Protein AF-A0A257QVA9-F1 (afdb_monomer_lite)

Structure (mmCIF, N/CA/C/O backbone):
data_AF-A0A257QVA9-F1
#
_entry.id   AF-A0A257QVA9-F1
#
loop_
_atom_site.group_PDB
_atom_site.id
_atom_site.type_symbol
_atom_site.label_atom_id
_atom_site.label_alt_id
_atom_site.label_comp_id
_atom_site.label_asym_id
_atom_site.label_entity_id
_atom_site.label_seq_id
_atom_site.pdbx_PDB_ins_code
_atom_site.Cartn_x
_atom_site.Cartn_y
_atom_site.Cartn_z
_atom_site.occupancy
_atom_site.B_iso_or_equiv
_atom_site.auth_seq_id
_atom_site.auth_comp_id
_atom_site.auth_asym_id
_atom_site.auth_atom_id
_atom_site.pdbx_PDB_model_num
ATOM 1 N N . MET A 1 1 ? 2.686 -27.983 -20.279 1.00 42.66 1 MET A N 1
ATOM 2 C CA . MET A 1 1 ? 3.861 -27.153 -19.911 1.00 42.66 1 MET A CA 1
ATOM 3 C C . MET A 1 1 ? 5.110 -27.949 -19.496 1.00 42.66 1 MET A C 1
ATOM 5 O O . MET A 1 1 ? 6.175 -27.354 -19.471 1.00 42.66 1 MET A O 1
ATOM 9 N N . ALA A 1 2 ? 5.044 -29.263 -19.224 1.00 39.19 2 ALA A N 1
ATOM 10 C CA . ALA A 1 2 ? 6.223 -30.052 -18.820 1.00 39.19 2 ALA A CA 1
ATOM 11 C C . ALA A 1 2 ? 7.199 -30.427 -19.964 1.00 39.19 2 ALA A C 1
ATOM 13 O O . ALA A 1 2 ? 8.348 -30.737 -19.687 1.00 39.19 2 ALA A O 1
ATOM 14 N N . GLN A 1 3 ? 6.776 -30.365 -21.234 1.00 48.66 3 GLN A N 1
ATOM 15 C CA . GLN A 1 3 ? 7.606 -30.738 -22.397 1.00 48.66 3 GLN A CA 1
ATOM 16 C C . GLN A 1 3 ? 8.544 -29.623 -22.905 1.00 48.66 3 GLN A C 1
ATOM 18 O O . GLN A 1 3 ? 9.400 -29.883 -23.738 1.00 48.66 3 GLN A O 1
ATOM 23 N N . LEU A 1 4 ? 8.413 -28.387 -22.405 1.00 50.53 4 LEU A N 1
ATOM 24 C CA . LEU A 1 4 ? 9.217 -27.239 -22.860 1.00 50.53 4 LEU A CA 1
ATOM 25 C C . LEU A 1 4 ? 10.587 -27.127 -22.170 1.00 50.53 4 LEU A C 1
ATOM 27 O O . LEU A 1 4 ? 11.438 -26.383 -22.639 1.00 50.53 4 LEU A O 1
ATOM 31 N N . ARG A 1 5 ? 10.815 -27.843 -21.060 1.00 51.44 5 ARG A N 1
ATOM 32 C CA . ARG A 1 5 ? 12.080 -27.787 -20.298 1.00 51.44 5 ARG A CA 1
ATOM 33 C C . ARG A 1 5 ? 13.126 -28.816 -20.742 1.00 51.44 5 ARG A C 1
ATOM 35 O O . ARG A 1 5 ? 14.189 -28.872 -20.141 1.00 51.44 5 ARG A O 1
ATOM 42 N N . THR A 1 6 ? 12.820 -29.640 -21.741 1.00 55.03 6 THR A N 1
ATOM 43 C CA . THR A 1 6 ? 13.616 -30.832 -22.087 1.00 55.03 6 THR A CA 1
ATOM 44 C C . THR A 1 6 ? 14.209 -30.799 -23.493 1.00 55.03 6 THR A C 1
ATOM 46 O O . THR A 1 6 ? 14.828 -31.775 -23.900 1.00 55.03 6 THR A O 1
ATOM 49 N N . ILE A 1 7 ? 14.018 -29.710 -24.242 1.00 57.81 7 ILE A N 1
ATOM 50 C CA . ILE A 1 7 ? 14.561 -29.583 -25.597 1.00 57.81 7 ILE A CA 1
ATOM 51 C C . ILE A 1 7 ? 15.973 -29.015 -25.487 1.00 57.81 7 ILE A C 1
ATOM 53 O O . ILE A 1 7 ? 16.155 -27.832 -25.204 1.00 57.81 7 ILE A O 1
ATOM 57 N N . ASP A 1 8 ? 16.955 -29.888 -25.682 1.00 65.44 8 ASP A N 1
ATOM 58 C CA . ASP A 1 8 ? 18.363 -29.531 -25.797 1.00 65.44 8 ASP A CA 1
ATOM 59 C C . ASP A 1 8 ? 18.679 -29.202 -27.265 1.00 65.44 8 ASP A C 1
ATOM 61 O O . ASP A 1 8 ? 18.549 -30.049 -28.153 1.00 65.44 8 ASP A O 1
ATOM 65 N N . ILE A 1 9 ? 19.038 -27.943 -27.524 1.00 61.06 9 ILE A N 1
ATOM 66 C CA . ILE A 1 9 ? 19.202 -27.381 -28.875 1.00 61.06 9 ILE A CA 1
ATOM 67 C C . ILE A 1 9 ? 20.384 -28.038 -29.604 1.00 61.06 9 ILE A C 1
ATOM 69 O O . ILE A 1 9 ? 20.364 -28.142 -30.830 1.00 61.06 9 ILE A O 1
ATOM 73 N N . GLU A 1 10 ? 21.389 -28.513 -28.862 1.00 62.62 10 GLU A N 1
ATOM 74 C CA . GLU A 1 10 ? 22.569 -29.167 -29.436 1.00 62.62 10 GLU A CA 1
ATOM 75 C C . GLU A 1 10 ? 22.295 -30.621 -29.849 1.00 62.62 10 GLU A C 1
ATOM 77 O O . GLU A 1 10 ? 22.984 -31.157 -30.718 1.00 62.62 10 GLU A O 1
ATOM 82 N N . VAL A 1 11 ? 21.269 -31.251 -29.265 1.00 73.88 11 VAL A N 1
ATOM 83 C CA . VAL A 1 11 ? 20.944 -32.670 -29.481 1.00 73.88 11 VAL A CA 1
ATOM 84 C C . VAL A 1 11 ? 19.821 -32.854 -30.507 1.00 73.88 11 VAL A C 1
ATOM 86 O O . VAL A 1 11 ? 19.856 -33.819 -31.270 1.00 73.88 11 VAL A O 1
ATOM 89 N N . ASP A 1 12 ? 18.847 -31.937 -30.571 1.00 69.62 12 ASP A N 1
ATOM 90 C CA . ASP A 1 12 ? 17.737 -32.011 -31.533 1.00 69.62 12 ASP A CA 1
ATOM 91 C C . ASP A 1 12 ? 17.341 -30.629 -32.104 1.00 69.62 12 ASP A C 1
ATOM 93 O O . ASP A 1 12 ? 16.350 -30.009 -31.690 1.00 69.62 12 ASP A O 1
ATOM 97 N N . PRO A 1 13 ? 18.091 -30.126 -33.105 1.00 76.44 13 PRO A N 1
ATOM 98 C CA . PRO A 1 13 ? 17.793 -28.850 -33.752 1.00 76.44 13 PRO A CA 1
ATOM 99 C C . PRO A 1 13 ? 16.472 -28.877 -34.539 1.00 76.44 13 PRO A C 1
ATOM 101 O O . PRO A 1 13 ? 15.863 -27.828 -34.761 1.00 76.44 13 PRO A O 1
ATOM 104 N N . ALA A 1 14 ? 15.991 -30.058 -34.945 1.00 75.44 14 ALA A N 1
ATOM 105 C CA . ALA A 1 14 ? 14.730 -30.190 -35.667 1.00 75.44 14 ALA A CA 1
ATOM 106 C C . ALA A 1 14 ? 13.530 -29.943 -34.739 1.00 75.44 14 ALA A C 1
ATOM 108 O O . ALA A 1 14 ? 12.608 -29.215 -35.119 1.00 75.44 14 ALA A O 1
ATOM 109 N N . ALA A 1 15 ? 13.568 -30.465 -33.509 1.00 69.38 15 ALA A N 1
ATOM 110 C CA . ALA A 1 15 ? 12.552 -30.194 -32.493 1.00 69.38 15 ALA A CA 1
ATOM 111 C C . ALA A 1 15 ? 12.485 -28.704 -32.120 1.00 69.38 15 ALA A C 1
ATOM 113 O O . ALA A 1 15 ? 11.391 -28.143 -32.002 1.00 69.38 15 ALA A O 1
ATOM 114 N N . PHE A 1 16 ? 13.637 -28.034 -32.007 1.00 77.06 16 PHE A N 1
ATOM 115 C CA . PHE A 1 16 ? 13.688 -26.590 -31.760 1.00 77.06 16 PHE A CA 1
ATOM 116 C C . PHE A 1 16 ? 13.068 -25.782 -32.911 1.00 77.06 16 PHE A C 1
ATOM 118 O O . PHE A 1 16 ? 12.234 -24.905 -32.676 1.00 77.06 16 PHE A O 1
ATOM 125 N N . MET A 1 17 ? 13.406 -26.108 -34.165 1.00 81.56 17 MET A N 1
ATOM 126 C CA . MET A 1 17 ? 12.839 -25.428 -35.338 1.00 81.56 17 MET A CA 1
ATOM 127 C C . MET A 1 17 ? 11.332 -25.669 -35.483 1.00 81.56 17 MET A C 1
ATOM 129 O O . MET A 1 17 ? 10.602 -24.757 -35.873 1.00 81.56 17 MET A O 1
ATOM 133 N N . ALA A 1 18 ? 10.841 -26.860 -35.130 1.00 75.69 18 ALA A N 1
ATOM 134 C CA . ALA A 1 18 ? 9.410 -27.155 -35.112 1.00 75.69 18 ALA A CA 1
ATOM 135 C C . ALA A 1 18 ? 8.666 -26.315 -34.061 1.00 75.69 18 ALA A C 1
ATOM 137 O O . ALA A 1 18 ? 7.594 -25.779 -34.344 1.00 75.69 18 ALA A O 1
ATOM 138 N N . LEU A 1 19 ? 9.256 -26.147 -32.874 1.00 78.94 19 LEU A N 1
ATOM 139 C CA . LEU A 1 19 ? 8.667 -25.349 -31.802 1.00 78.94 19 LEU A CA 1
ATOM 140 C C . LEU A 1 19 ? 8.664 -23.856 -32.136 1.00 78.94 19 LEU A C 1
ATOM 142 O O . LEU A 1 19 ? 7.654 -23.182 -31.936 1.00 78.94 19 LEU A O 1
ATOM 146 N N . ARG A 1 20 ? 9.760 -23.357 -32.716 1.00 79.50 20 ARG A N 1
ATOM 147 C CA . ARG A 1 20 ? 9.846 -21.989 -33.231 1.00 79.50 20 ARG A CA 1
ATOM 148 C C . ARG A 1 20 ? 8.772 -21.723 -34.290 1.00 79.50 20 ARG A C 1
ATOM 150 O O . ARG A 1 20 ? 8.062 -20.731 -34.185 1.00 79.50 20 ARG A O 1
ATOM 157 N N . ARG A 1 21 ? 8.598 -22.632 -35.254 1.00 79.50 21 ARG A N 1
ATOM 158 C CA . ARG A 1 21 ? 7.582 -22.502 -36.311 1.00 79.50 21 ARG A CA 1
ATOM 159 C C . ARG A 1 21 ? 6.157 -22.513 -35.755 1.00 79.50 21 ARG A C 1
ATOM 161 O O . ARG A 1 21 ? 5.322 -21.736 -36.202 1.00 79.50 21 ARG A O 1
ATOM 168 N N . ALA A 1 22 ? 5.882 -23.365 -34.767 1.00 80.38 22 ALA A N 1
ATOM 169 C CA . ALA A 1 22 ? 4.587 -23.394 -34.089 1.00 80.38 22 ALA A CA 1
ATOM 170 C C . ALA A 1 22 ? 4.307 -22.093 -33.318 1.00 80.38 22 ALA A C 1
ATOM 172 O O . ALA A 1 22 ? 3.166 -21.641 -33.264 1.00 80.38 22 ALA A O 1
ATOM 173 N N . PHE A 1 23 ? 5.343 -21.480 -32.738 1.00 80.69 23 PHE A N 1
ATOM 174 C CA . PHE A 1 23 ? 5.226 -20.197 -32.051 1.00 80.69 23 PHE A CA 1
ATOM 175 C C . PHE A 1 23 ? 4.999 -19.035 -33.027 1.00 80.69 23 PHE A C 1
ATOM 177 O O . PHE A 1 23 ? 4.116 -18.217 -32.791 1.00 80.69 23 PHE A O 1
ATOM 184 N N . GLU A 1 24 ? 5.727 -19.000 -34.147 1.00 83.31 24 GLU A N 1
ATOM 185 C CA . GLU A 1 24 ? 5.527 -18.013 -35.220 1.00 83.31 24 GLU A CA 1
ATOM 186 C C . GLU A 1 24 ? 4.093 -18.092 -35.785 1.00 83.31 24 GLU A C 1
ATOM 188 O O . GLU A 1 24 ? 3.413 -17.073 -35.851 1.00 83.31 24 GLU A O 1
ATOM 193 N N . GLN A 1 25 ? 3.572 -19.298 -36.047 1.00 81.25 25 GLN A N 1
ATOM 194 C CA . GLN A 1 25 ? 2.176 -19.494 -36.477 1.00 81.25 25 GLN A CA 1
ATOM 195 C C . GLN A 1 25 ? 1.142 -19.068 -35.424 1.00 81.25 25 GLN A C 1
ATOM 197 O O . GLN A 1 25 ? 0.054 -18.609 -35.766 1.00 81.25 25 GLN A O 1
ATOM 202 N N . ALA A 1 26 ? 1.446 -19.243 -34.135 1.00 76.81 26 ALA A N 1
ATOM 203 C CA . ALA A 1 26 ? 0.550 -18.819 -33.062 1.00 76.81 26 ALA A CA 1
ATOM 204 C C . ALA A 1 26 ? 0.480 -17.289 -32.939 1.00 76.81 26 ALA A C 1
ATOM 206 O O . ALA A 1 26 ? -0.586 -16.767 -32.620 1.00 76.81 26 ALA A O 1
ATOM 207 N N . ILE A 1 27 ? 1.589 -16.588 -33.199 1.00 79.56 27 ILE A N 1
ATOM 208 C CA . ILE A 1 27 ? 1.623 -15.121 -33.248 1.00 79.56 27 ILE A CA 1
ATOM 209 C C . ILE A 1 27 ? 0.836 -14.619 -34.456 1.00 79.56 27 ILE A C 1
ATOM 211 O O . ILE A 1 27 ? -0.061 -13.805 -34.276 1.00 79.56 27 ILE A O 1
ATOM 215 N N . GLU A 1 28 ? 1.100 -15.159 -35.647 1.00 81.00 28 GLU A N 1
ATOM 216 C CA . GLU A 1 28 ? 0.412 -14.766 -36.886 1.00 81.00 28 GLU A CA 1
ATOM 217 C C . GLU A 1 28 ? -1.111 -14.932 -36.753 1.00 81.00 28 GLU A C 1
ATOM 219 O O . GLU A 1 28 ? -1.879 -14.016 -37.031 1.00 81.00 28 GLU A O 1
ATOM 224 N N . LYS A 1 29 ? -1.561 -16.052 -36.176 1.00 78.12 29 LYS A N 1
ATOM 225 C CA . LYS A 1 29 ? -2.985 -16.300 -35.925 1.00 78.12 29 LYS A CA 1
ATOM 226 C C . LYS A 1 29 ? -3.591 -15.384 -34.853 1.00 78.12 29 LYS A C 1
ATOM 228 O O . LYS A 1 29 ? -4.784 -15.092 -34.892 1.00 78.12 29 LYS A O 1
ATOM 233 N N . ALA A 1 30 ? -2.802 -14.962 -33.866 1.00 72.38 30 ALA A N 1
ATOM 234 C CA . ALA A 1 30 ? -3.251 -14.001 -32.861 1.00 72.38 30 ALA A CA 1
ATOM 235 C C . ALA A 1 30 ? -3.366 -12.583 -33.443 1.00 72.38 30 ALA A C 1
ATOM 237 O O . ALA A 1 30 ? -4.253 -11.837 -33.034 1.00 72.38 30 ALA A O 1
ATOM 238 N N . GLU A 1 31 ? -2.506 -12.228 -34.399 1.00 76.12 31 GLU A N 1
ATOM 239 C CA . GLU A 1 31 ? -2.572 -10.966 -35.140 1.00 76.12 31 GLU A CA 1
ATOM 240 C C . GLU A 1 31 ? -3.751 -10.949 -36.127 1.00 76.12 31 GLU A C 1
ATOM 242 O O . GLU A 1 31 ? -4.456 -9.943 -36.197 1.00 76.12 31 GLU A O 1
ATOM 247 N N . GLU A 1 32 ? -4.052 -12.069 -36.799 1.00 76.62 32 GLU A N 1
ATOM 248 C CA . GLU A 1 32 ? -5.268 -12.219 -37.619 1.00 76.62 32 GLU A CA 1
ATOM 249 C C . GLU A 1 32 ? -6.543 -12.027 -36.782 1.00 76.62 32 GLU A C 1
ATOM 251 O O . GLU A 1 32 ? -7.404 -11.228 -37.144 1.00 76.62 32 GLU A O 1
ATOM 256 N N . LEU A 1 33 ? -6.634 -12.678 -35.617 1.00 72.19 33 LEU A N 1
ATOM 257 C CA . LEU A 1 33 ? -7.778 -12.541 -34.702 1.00 72.19 33 LEU A CA 1
ATOM 258 C C . LEU A 1 33 ? -7.913 -11.139 -34.093 1.00 72.19 33 LEU A C 1
ATOM 260 O O . LEU A 1 33 ? -9.004 -10.753 -33.686 1.00 72.19 33 LEU A O 1
ATOM 264 N N . ALA A 1 34 ? -6.819 -10.382 -34.000 1.00 65.56 34 ALA A N 1
ATOM 265 C CA . ALA A 1 34 ? -6.843 -8.991 -33.553 1.00 65.56 34 ALA A CA 1
ATOM 266 C C . ALA A 1 34 ? -7.211 -8.006 -34.679 1.00 65.56 34 ALA A C 1
ATOM 268 O O . ALA A 1 34 ? -7.535 -6.855 -34.390 1.00 65.56 34 ALA A O 1
ATOM 269 N N . SER A 1 35 ? -7.147 -8.449 -35.939 1.00 66.12 35 SER A N 1
ATOM 270 C CA . SER A 1 35 ? -7.414 -7.643 -37.137 1.00 66.12 35 SER A CA 1
ATOM 271 C C . SER A 1 35 ? -8.818 -7.864 -37.712 1.00 66.12 35 SER A C 1
ATOM 273 O O . SER A 1 35 ? -9.233 -7.124 -38.605 1.00 66.12 35 SER A O 1
ATOM 275 N N . GLU A 1 36 ? -9.565 -8.854 -37.214 1.00 56.06 36 GLU A N 1
ATOM 276 C CA . GLU A 1 36 ? -10.985 -9.000 -37.529 1.00 56.06 36 GLU A CA 1
ATOM 277 C C . GLU A 1 36 ? -11.780 -7.862 -36.859 1.00 56.06 36 GLU A C 1
ATOM 279 O O . GLU A 1 36 ? -11.731 -7.718 -35.633 1.00 56.06 36 GLU A O 1
ATOM 284 N N . PRO A 1 37 ? -12.513 -7.028 -37.622 1.00 50.47 37 PRO A N 1
ATOM 285 C CA . PRO A 1 37 ? -13.400 -6.036 -37.031 1.00 50.47 37 PRO A CA 1
ATOM 286 C C . PRO A 1 37 ? -14.499 -6.756 -36.244 1.00 50.47 37 PRO A C 1
ATOM 288 O O . PRO A 1 37 ? -15.108 -7.704 -36.748 1.00 50.47 37 PRO A O 1
ATOM 291 N N . GLU A 1 38 ? -14.743 -6.311 -35.006 1.00 47.69 38 GLU A N 1
ATOM 292 C CA . GLU A 1 38 ? -15.819 -6.848 -34.170 1.00 47.69 38 GLU A CA 1
ATOM 293 C C . GLU A 1 38 ? -17.132 -6.879 -34.972 1.00 47.69 38 GLU A C 1
ATOM 295 O O . GLU A 1 38 ? -17.486 -5.874 -35.598 1.00 47.69 38 GLU A O 1
ATOM 300 N N . PRO A 1 39 ? -17.874 -8.002 -34.988 1.00 47.72 39 PRO A N 1
ATOM 301 C CA . PRO A 1 39 ? -19.173 -8.028 -35.634 1.00 47.72 39 PRO A CA 1
ATOM 302 C C . PRO A 1 39 ? -20.077 -7.032 -34.911 1.00 47.72 39 PRO A C 1
ATOM 304 O O . PRO A 1 39 ? -20.336 -7.181 -33.715 1.00 47.72 39 PRO A O 1
ATOM 307 N N . GLU A 1 40 ? -20.538 -6.021 -35.651 1.00 43.50 40 GLU A N 1
ATOM 308 C CA . GLU A 1 40 ? -21.492 -5.022 -35.183 1.00 43.50 40 GLU A CA 1
ATOM 309 C C . GLU A 1 40 ? -22.603 -5.715 -34.400 1.00 43.50 40 GLU A C 1
ATOM 311 O O . GLU A 1 40 ? -23.344 -6.566 -34.910 1.00 43.50 40 GLU A O 1
ATOM 316 N N . SER A 1 41 ? -22.691 -5.370 -33.119 1.00 42.50 41 SER A N 1
ATOM 317 C CA . SER A 1 41 ? -23.739 -5.854 -32.247 1.00 42.50 41 SER A CA 1
ATOM 318 C C . SER A 1 41 ? -25.078 -5.434 -32.845 1.00 42.50 41 SER A C 1
ATOM 320 O O . SER A 1 41 ? -25.437 -4.257 -32.803 1.00 42.50 41 SER A O 1
ATOM 322 N N . LYS A 1 42 ? -25.830 -6.392 -33.394 1.00 41.38 42 LYS A N 1
ATOM 323 C CA . LYS A 1 42 ? -27.254 -6.218 -33.680 1.00 41.38 42 LYS A CA 1
ATOM 324 C C . LYS A 1 42 ? -27.948 -5.820 -32.382 1.00 41.38 42 LYS A C 1
ATOM 326 O O . LYS A 1 42 ? -28.234 -6.663 -31.534 1.00 41.38 42 LYS A O 1
ATOM 331 N N . ILE A 1 43 ? -28.213 -4.528 -32.244 1.00 40.72 43 ILE A N 1
ATOM 332 C CA . ILE A 1 43 ? -29.165 -4.000 -31.280 1.00 40.72 43 ILE A CA 1
ATOM 333 C C . ILE A 1 43 ? -30.534 -4.461 -31.776 1.00 40.72 43 ILE A C 1
ATOM 335 O O . ILE A 1 43 ? -31.074 -3.935 -32.745 1.00 40.72 43 ILE A O 1
ATOM 339 N N . ILE A 1 44 ? -31.064 -5.509 -31.150 1.00 47.03 44 ILE A N 1
ATOM 340 C CA . ILE A 1 44 ? -32.478 -5.854 -31.251 1.00 47.03 44 ILE A CA 1
ATOM 341 C C . ILE A 1 44 ? -33.191 -4.888 -30.305 1.00 47.03 44 ILE A C 1
ATOM 343 O O . ILE A 1 44 ? -33.183 -5.088 -29.093 1.00 47.03 44 ILE A O 1
ATOM 347 N N . ALA A 1 45 ? -33.731 -3.805 -30.860 1.00 40.31 45 ALA A N 1
ATOM 348 C CA . ALA A 1 45 ? -34.708 -2.967 -30.183 1.00 40.31 45 ALA A CA 1
ATOM 349 C C . ALA A 1 45 ? -36.102 -3.462 -30.589 1.00 40.31 45 ALA A C 1
ATOM 351 O O . ALA A 1 45 ? -36.537 -3.273 -31.723 1.00 40.31 45 ALA A O 1
ATOM 352 N N . GLU A 1 46 ? -36.761 -4.162 -29.669 1.00 48.72 46 GLU A N 1
ATOM 353 C CA . GLU A 1 46 ? -38.211 -4.343 -29.683 1.00 48.72 46 GLU A CA 1
ATOM 354 C C . GLU A 1 46 ? -38.879 -3.068 -29.147 1.00 48.72 46 GLU A C 1
ATOM 356 O O . GLU A 1 46 ? -38.454 -2.550 -28.114 1.00 48.72 46 GLU A O 1
ATOM 361 N N . GLY A 1 47 ? -39.953 -2.637 -29.816 1.00 42.69 47 GLY A N 1
ATOM 362 C CA . GLY A 1 47 ? -40.992 -1.773 -29.246 1.00 42.69 47 GLY A CA 1
ATOM 363 C C . GLY A 1 47 ? -40.919 -0.296 -29.632 1.00 42.69 47 GLY A C 1
ATOM 364 O O . GLY A 1 47 ? -40.180 0.471 -29.025 1.00 42.69 47 GLY A O 1
ATOM 365 N N . ASP A 1 48 ? -41.712 0.102 -30.628 1.00 40.50 48 ASP A N 1
ATOM 366 C CA . ASP A 1 48 ? -42.979 0.831 -30.420 1.00 40.50 48 ASP A CA 1
ATOM 367 C C . ASP A 1 48 ? -43.311 1.778 -31.588 1.00 40.50 48 ASP A C 1
ATOM 369 O O . ASP A 1 48 ? -42.491 2.571 -32.053 1.00 40.50 48 ASP A O 1
ATOM 373 N N . ASP A 1 49 ? -44.556 1.637 -32.043 1.00 52.88 49 ASP A N 1
ATOM 374 C CA . ASP A 1 49 ? -45.260 2.405 -33.068 1.00 52.88 49 ASP A CA 1
ATOM 375 C C . ASP A 1 49 ? -45.287 3.911 -32.776 1.00 52.88 49 ASP A C 1
ATOM 377 O O . ASP A 1 49 ? -45.715 4.283 -31.692 1.00 52.88 49 ASP A O 1
ATOM 381 N N . TYR A 1 50 ? -44.954 4.748 -33.767 1.00 44.06 50 TYR A N 1
ATOM 382 C CA . TYR A 1 50 ? -45.593 6.042 -34.097 1.00 44.06 50 TYR A CA 1
ATOM 383 C C . TYR A 1 50 ? -45.200 6.360 -35.552 1.00 44.06 50 TYR A C 1
ATOM 385 O O . TYR A 1 50 ? -44.018 6.465 -35.865 1.00 44.06 50 TYR A O 1
ATOM 393 N N . ASP A 1 51 ? -46.100 6.144 -36.505 1.00 41.97 51 ASP A N 1
ATOM 394 C CA . ASP A 1 51 ? -47.128 7.066 -37.014 1.00 41.97 51 ASP A CA 1
ATOM 395 C C . ASP A 1 51 ? -46.569 8.120 -37.983 1.00 41.97 51 ASP A C 1
ATOM 397 O O . ASP A 1 51 ? -45.603 8.831 -37.707 1.00 41.97 51 ASP A O 1
ATOM 401 N N . GLU A 1 52 ? -47.196 8.118 -39.152 1.00 53.41 52 GLU A N 1
ATOM 402 C CA . GLU A 1 52 ? -46.905 8.859 -40.370 1.00 53.41 52 GLU A CA 1
ATOM 403 C C . GLU A 1 52 ? -46.841 10.368 -40.119 1.00 53.41 52 GLU A C 1
ATOM 405 O O . GLU A 1 52 ? -47.717 10.934 -39.473 1.00 53.41 52 GLU A O 1
ATOM 410 N N . ASN A 1 53 ? -45.849 11.037 -40.709 1.00 45.06 53 ASN A N 1
ATOM 411 C CA . ASN A 1 53 ? -46.105 12.231 -41.514 1.00 45.06 53 ASN A CA 1
ATOM 412 C C . ASN A 1 53 ? -44.977 12.410 -42.533 1.00 45.06 53 ASN A C 1
ATOM 414 O O . ASN A 1 53 ? -43.816 12.625 -42.180 1.00 45.06 53 ASN A O 1
ATOM 418 N N . ASP A 1 54 ? -45.380 12.283 -43.796 1.00 53.97 54 ASP A N 1
ATOM 419 C CA . ASP A 1 54 ? -44.764 12.921 -44.950 1.00 53.97 54 ASP A CA 1
ATOM 420 C C . ASP A 1 54 ? -44.557 14.414 -44.676 1.00 53.97 54 ASP A C 1
ATOM 422 O O . ASP A 1 54 ? -45.460 15.062 -44.156 1.00 53.97 54 ASP A O 1
ATOM 426 N N . ASP A 1 55 ? -43.388 14.931 -45.053 1.00 47.25 55 ASP A N 1
ATOM 427 C CA . ASP A 1 55 ? -43.223 16.223 -45.726 1.00 47.25 55 ASP A CA 1
ATOM 428 C C . ASP A 1 55 ? -41.768 16.327 -46.221 1.00 47.25 55 ASP A C 1
ATOM 430 O O . ASP A 1 55 ? -40.825 16.491 -45.452 1.00 47.25 55 ASP A O 1
ATOM 434 N N . ASP A 1 56 ? -41.630 16.074 -47.520 1.00 44.97 56 ASP A N 1
ATOM 435 C CA . ASP A 1 56 ? -40.951 16.883 -48.538 1.00 44.97 56 ASP A CA 1
ATOM 436 C C . ASP A 1 56 ? -39.624 17.634 -48.253 1.00 44.97 56 ASP A C 1
ATOM 438 O O . ASP A 1 56 ? -39.361 18.199 -47.199 1.00 44.97 56 ASP A O 1
ATOM 442 N N . GLU A 1 57 ? -38.866 17.754 -49.347 1.00 46.19 57 GLU A N 1
ATOM 443 C CA . GLU A 1 57 ? -37.743 18.672 -49.599 1.00 46.19 57 GLU A CA 1
ATOM 444 C C . GLU A 1 57 ? -36.311 18.269 -49.192 1.00 46.19 57 GLU A C 1
ATOM 446 O O . GLU A 1 57 ? -35.861 18.364 -48.054 1.00 46.19 57 GLU A O 1
ATOM 451 N N . GLY A 1 58 ? -35.506 18.057 -50.240 1.00 41.31 58 GLY A N 1
ATOM 452 C CA . GLY A 1 58 ? -34.295 18.865 -50.388 1.00 41.31 58 GLY A CA 1
ATOM 453 C C . GLY A 1 58 ? -32.977 18.107 -50.350 1.00 41.31 58 GLY A C 1
ATOM 454 O O . GLY A 1 58 ? -32.385 17.892 -49.298 1.00 41.31 58 GLY A O 1
ATOM 455 N N . CYS A 1 59 ? -32.455 17.808 -51.540 1.00 50.25 59 CYS A N 1
ATOM 456 C CA . CYS A 1 59 ? -31.038 17.557 -51.763 1.00 50.25 59 CYS A CA 1
ATOM 457 C C . CYS A 1 59 ? -30.185 18.669 -51.129 1.00 50.25 59 CYS A C 1
ATOM 459 O O . CYS A 1 59 ? -30.251 19.812 -51.579 1.00 50.25 59 CYS A O 1
ATOM 461 N N . ASP A 1 60 ? -29.315 18.326 -50.181 1.00 43.53 60 ASP A N 1
ATOM 462 C CA . ASP A 1 60 ? -28.078 19.077 -49.978 1.00 43.53 60 ASP A CA 1
ATOM 463 C C . ASP A 1 60 ? -26.933 18.079 -49.784 1.00 43.53 60 ASP A C 1
ATOM 465 O O . ASP A 1 60 ? -26.679 17.537 -48.707 1.00 43.53 60 ASP A O 1
ATOM 469 N N . ASP A 1 61 ? -26.286 17.805 -50.915 1.00 47.09 61 ASP A N 1
ATOM 470 C CA . ASP A 1 61 ? -24.977 17.186 -51.058 1.00 47.09 61 ASP A CA 1
ATOM 471 C C . ASP A 1 61 ? -23.935 18.098 -50.399 1.00 47.09 61 ASP A C 1
ATOM 473 O O . ASP A 1 61 ? -23.236 18.894 -51.028 1.00 47.09 61 ASP A O 1
ATOM 477 N N . ARG A 1 62 ? -23.897 18.042 -49.070 1.00 45.19 62 ARG A N 1
ATOM 478 C CA . ARG A 1 62 ? -22.817 18.582 -48.258 1.00 45.19 62 ARG A CA 1
ATOM 479 C C . ARG A 1 62 ? -22.149 17.417 -47.565 1.00 45.19 62 ARG A C 1
ATOM 481 O O . ARG A 1 62 ? -22.387 17.155 -46.388 1.00 45.19 62 ARG A O 1
ATOM 488 N N . THR A 1 63 ? -21.266 16.754 -48.310 1.00 46.81 63 THR A N 1
ATOM 489 C CA . THR A 1 63 ? -20.025 16.196 -47.768 1.00 46.81 63 THR A CA 1
ATOM 490 C C . THR A 1 63 ? -19.452 17.218 -46.791 1.00 46.81 63 THR A C 1
ATOM 492 O O . THR A 1 63 ? -18.829 18.204 -47.181 1.00 46.81 63 THR A O 1
ATOM 495 N N . GLN A 1 64 ? -19.761 17.045 -45.507 1.00 44.31 64 GLN A N 1
ATOM 496 C CA . GLN A 1 64 ? -19.058 17.742 -44.452 1.00 44.31 64 GLN A CA 1
ATOM 497 C C . GLN A 1 64 ? -17.616 17.272 -44.571 1.00 44.31 64 GLN A C 1
ATOM 499 O O . GLN A 1 64 ? -17.342 16.081 -44.419 1.00 44.31 64 GLN A O 1
ATOM 504 N N . ASP A 1 65 ? -16.722 18.205 -44.887 1.00 49.81 65 ASP A N 1
ATOM 505 C CA . ASP A 1 65 ? -15.292 18.071 -44.660 1.00 49.81 65 ASP A CA 1
ATOM 506 C C . ASP A 1 65 ? -15.093 17.777 -43.169 1.00 49.81 65 ASP A C 1
ATOM 508 O O . ASP A 1 65 ? -14.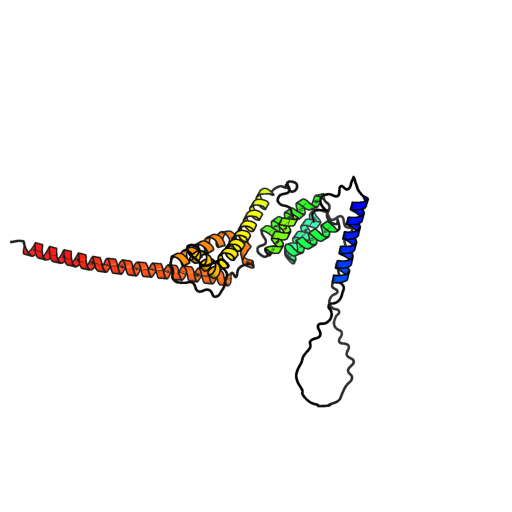894 18.671 -42.344 1.00 49.81 65 ASP A O 1
ATOM 512 N N . ILE A 1 66 ? -15.210 16.501 -42.803 1.00 50.09 66 ILE A N 1
ATOM 513 C CA . ILE A 1 66 ? -14.679 15.983 -41.557 1.00 50.09 66 ILE A CA 1
ATOM 514 C C . ILE A 1 66 ? -13.171 16.181 -41.715 1.00 50.09 66 ILE A C 1
ATOM 516 O O . ILE A 1 66 ? -12.584 15.558 -42.607 1.00 50.09 66 ILE A O 1
ATOM 520 N N . PRO A 1 67 ? -12.524 17.061 -40.926 1.00 51.16 67 PRO A N 1
ATOM 521 C CA . PRO A 1 67 ? -11.075 17.139 -40.952 1.00 51.16 67 PRO A CA 1
ATOM 522 C C . PRO A 1 67 ? -10.565 15.721 -40.701 1.00 51.16 67 PRO A C 1
ATOM 524 O O . PRO A 1 67 ? -11.078 15.078 -39.777 1.00 51.16 67 PRO A O 1
ATOM 527 N N . PRO A 1 68 ? -9.631 15.199 -41.519 1.00 50.28 68 PRO A N 1
ATOM 528 C CA . PRO A 1 68 ? -9.131 13.851 -41.322 1.00 50.28 68 PRO A CA 1
ATOM 529 C C . PRO A 1 68 ? -8.748 13.728 -39.853 1.00 50.28 68 PRO A C 1
ATOM 531 O O . PRO A 1 68 ? -7.996 14.564 -39.335 1.00 50.28 68 PRO A O 1
ATOM 534 N N . LEU A 1 69 ? -9.339 12.736 -39.172 1.00 45.19 69 LEU A N 1
ATOM 535 C CA . LEU A 1 69 ? -8.881 12.304 -37.856 1.00 45.19 69 LEU A CA 1
ATOM 536 C C . LEU A 1 69 ? -7.356 12.313 -37.930 1.00 45.19 69 LEU A C 1
ATOM 538 O O . LEU A 1 69 ? -6.838 11.757 -38.905 1.00 45.19 69 LEU A O 1
ATOM 542 N N . PRO A 1 70 ? -6.647 12.997 -37.008 1.00 45.31 70 PRO A N 1
ATOM 543 C CA . PRO A 1 70 ? -5.198 13.039 -37.062 1.00 45.31 70 PRO A CA 1
ATOM 544 C C . PRO A 1 70 ? -4.759 11.596 -37.196 1.00 45.31 70 PRO A C 1
ATOM 546 O O . PRO A 1 70 ? -5.092 10.794 -36.319 1.00 45.31 70 PRO A O 1
ATOM 549 N N . GLU A 1 71 ? -4.135 11.273 -38.337 1.00 44.75 71 GLU A N 1
ATOM 550 C CA . GLU A 1 71 ? -3.573 9.958 -38.590 1.00 44.75 71 GLU A CA 1
ATOM 551 C C . GLU A 1 71 ? -2.938 9.545 -37.273 1.00 44.75 71 GLU A C 1
ATOM 553 O O . GLU A 1 71 ? -2.039 10.236 -36.769 1.00 44.75 71 GLU A O 1
ATOM 558 N N . GLN A 1 72 ? -3.433 8.458 -36.677 1.00 45.00 72 GLN A N 1
ATOM 559 C CA . GLN A 1 72 ? -2.585 7.678 -35.804 1.00 45.00 72 GLN A CA 1
ATOM 560 C C . GLN A 1 72 ? -1.449 7.251 -36.718 1.00 45.00 72 GLN A C 1
ATOM 562 O O . GLN A 1 72 ? -1.511 6.222 -37.378 1.00 45.00 72 GLN A O 1
ATOM 567 N N . ARG A 1 73 ? -0.445 8.124 -36.834 1.00 41.59 73 ARG A N 1
ATOM 568 C CA . ARG A 1 73 ? 0.852 7.781 -37.355 1.00 41.59 73 ARG A CA 1
ATOM 569 C C . ARG A 1 73 ? 1.296 6.689 -36.415 1.00 41.59 73 ARG A C 1
ATOM 571 O O . ARG A 1 73 ? 1.787 6.967 -35.318 1.00 41.59 73 ARG A O 1
ATOM 578 N N . GLU A 1 74 ? 1.083 5.448 -36.836 1.00 41.62 74 GLU A N 1
ATOM 579 C CA . GLU A 1 74 ? 1.982 4.386 -36.451 1.00 41.62 74 GLU A CA 1
ATOM 580 C C . GLU A 1 74 ? 3.374 4.995 -36.589 1.00 41.62 74 GLU A C 1
ATOM 582 O O . GLU A 1 74 ? 3.664 5.581 -37.639 1.00 41.62 74 GLU A O 1
ATOM 587 N N . PRO A 1 75 ? 4.163 5.057 -35.504 1.00 45.97 75 PRO A N 1
ATOM 588 C CA . PRO A 1 75 ? 5.422 5.768 -35.536 1.00 45.97 75 PRO A CA 1
ATOM 589 C C . PRO A 1 75 ? 6.242 5.134 -36.649 1.00 45.97 75 PRO A C 1
ATOM 591 O O . PRO A 1 75 ? 6.683 3.993 -36.511 1.00 45.97 75 PRO A O 1
ATOM 594 N N . ALA A 1 76 ? 6.350 5.879 -37.753 1.00 41.97 76 ALA A N 1
ATOM 595 C CA . ALA A 1 76 ? 7.057 5.498 -38.957 1.00 41.97 76 ALA A CA 1
ATOM 596 C C . ALA A 1 76 ? 8.386 4.868 -38.552 1.00 41.97 76 ALA A C 1
ATOM 598 O O . ALA A 1 76 ? 9.031 5.398 -37.656 1.00 41.97 76 ALA A O 1
ATOM 599 N N . ASP A 1 77 ? 8.732 3.733 -39.146 1.00 41.75 77 ASP A N 1
ATOM 600 C CA . ASP A 1 77 ? 10.038 3.158 -39.513 1.00 41.75 77 ASP A CA 1
ATOM 601 C C . ASP A 1 77 ? 11.353 3.813 -38.997 1.00 41.75 77 ASP A C 1
ATOM 603 O O . ASP A 1 77 ? 12.369 3.836 -39.687 1.00 41.75 77 ASP A O 1
ATOM 607 N N . TRP A 1 78 ? 11.396 4.341 -37.771 1.00 46.66 78 TRP A N 1
ATOM 608 C CA . TRP A 1 78 ? 12.426 5.281 -37.296 1.00 46.66 78 TRP A CA 1
ATOM 609 C C . TRP A 1 78 ? 13.655 4.641 -36.632 1.00 46.66 78 TRP A C 1
ATOM 611 O O . TRP A 1 78 ? 14.448 5.354 -36.012 1.00 46.66 78 TRP A O 1
ATOM 621 N N . TYR A 1 79 ? 13.867 3.326 -36.721 1.00 44.41 79 TYR A N 1
ATOM 622 C CA . TYR A 1 79 ? 14.910 2.674 -35.917 1.00 44.41 79 TYR A CA 1
ATOM 623 C C . TYR A 1 79 ? 15.743 1.645 -36.687 1.00 44.41 79 TYR A C 1
ATOM 625 O O . TYR A 1 79 ? 15.598 0.442 -36.534 1.00 44.41 79 TYR A O 1
ATOM 633 N N . GLN A 1 80 ? 16.713 2.153 -37.447 1.00 41.28 80 GLN A N 1
ATOM 634 C CA . GLN A 1 80 ? 18.040 1.526 -37.563 1.00 41.28 80 GLN A CA 1
ATOM 635 C C . GLN A 1 80 ? 19.111 2.357 -36.827 1.00 41.28 80 GLN A C 1
ATOM 637 O O . GLN A 1 80 ? 20.295 2.307 -37.151 1.00 41.28 80 GLN A O 1
ATOM 642 N N . ASN A 1 81 ? 18.708 3.174 -35.847 1.00 50.34 81 ASN A N 1
ATOM 643 C CA . ASN A 1 81 ? 19.617 4.097 -35.179 1.00 50.34 81 ASN A CA 1
ATOM 644 C C . ASN A 1 81 ? 20.272 3.448 -33.961 1.00 50.34 81 ASN A C 1
ATOM 646 O O . ASN A 1 81 ? 19.598 3.114 -32.988 1.00 50.34 81 ASN A O 1
ATOM 650 N N . GLN A 1 82 ? 21.602 3.354 -34.022 1.00 57.81 82 GLN A N 1
ATOM 651 C CA . GLN A 1 82 ? 22.522 3.115 -32.908 1.00 57.81 82 GLN A CA 1
ATOM 652 C C . GLN A 1 82 ? 22.373 4.222 -31.850 1.00 57.81 82 GLN A C 1
ATOM 654 O O . GLN A 1 82 ? 23.230 5.094 -31.714 1.00 57.81 82 GLN A O 1
ATOM 659 N N . ARG A 1 83 ? 21.250 4.249 -31.132 1.00 70.25 83 ARG A N 1
ATOM 660 C CA . ARG A 1 83 ? 21.075 5.159 -30.002 1.00 70.25 83 ARG A CA 1
ATOM 661 C C . ARG A 1 83 ? 22.066 4.780 -28.922 1.00 70.25 83 ARG A C 1
ATOM 663 O O . ARG A 1 83 ? 22.179 3.609 -28.563 1.00 70.25 83 ARG A O 1
ATOM 670 N N . SER A 1 84 ? 22.765 5.777 -28.399 1.00 86.06 84 SER A N 1
ATOM 671 C CA . SER A 1 84 ? 23.603 5.570 -27.230 1.00 86.06 84 SER A CA 1
ATOM 672 C C . SER A 1 84 ? 22.730 5.263 -26.009 1.00 86.06 84 SER A C 1
ATOM 674 O O . SER A 1 84 ? 21.549 5.625 -25.952 1.00 86.06 84 SER A O 1
ATOM 676 N N . LEU A 1 85 ? 23.326 4.656 -24.983 1.00 87.12 85 LEU A N 1
ATOM 677 C CA . LEU A 1 85 ? 22.685 4.471 -23.680 1.00 87.12 85 LEU A CA 1
ATOM 678 C C . LEU A 1 85 ? 22.081 5.778 -23.127 1.00 87.12 85 LEU A C 1
ATOM 680 O O . LEU A 1 85 ? 21.024 5.753 -22.496 1.00 87.12 85 LEU A O 1
ATOM 684 N N . ASN A 1 86 ? 22.746 6.916 -23.352 1.00 90.62 86 ASN A N 1
ATOM 685 C CA . ASN A 1 86 ? 22.269 8.216 -22.880 1.00 90.62 86 ASN A CA 1
ATOM 686 C C . ASN A 1 86 ? 21.023 8.672 -23.649 1.00 90.62 86 ASN A C 1
ATOM 688 O O . ASN A 1 86 ? 20.065 9.099 -23.011 1.00 90.62 86 ASN A O 1
ATOM 692 N N . ASP A 1 87 ? 20.974 8.471 -24.969 1.00 90.94 87 ASP A N 1
ATOM 693 C CA . ASP A 1 87 ? 19.784 8.791 -25.772 1.00 90.94 87 ASP A CA 1
ATOM 694 C C . ASP A 1 87 ? 18.577 7.961 -25.324 1.00 90.94 87 ASP A C 1
ATOM 696 O O . ASP A 1 87 ? 17.459 8.467 -25.221 1.00 90.94 87 ASP A O 1
ATOM 700 N N . TRP A 1 88 ? 18.800 6.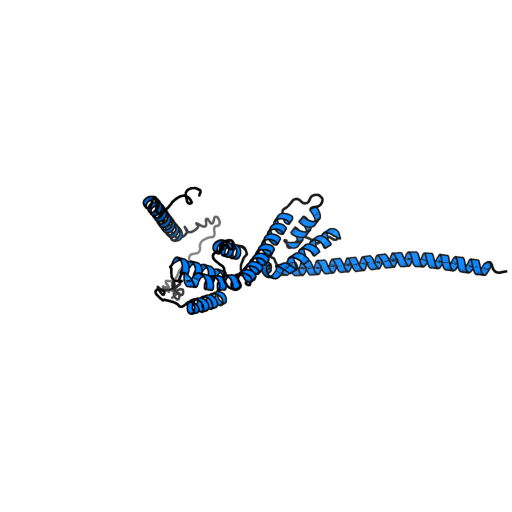679 -25.018 1.00 92.75 88 TRP A N 1
ATOM 701 C CA . TRP A 1 88 ? 17.765 5.817 -24.456 1.00 92.75 88 TRP A CA 1
ATOM 702 C C . TRP A 1 88 ? 17.329 6.269 -23.064 1.00 92.75 88 TRP A C 1
ATOM 704 O O . TRP A 1 88 ? 16.133 6.303 -22.783 1.00 92.75 88 TRP A O 1
ATOM 714 N N . ARG A 1 89 ? 18.268 6.642 -22.191 1.00 93.31 89 ARG A N 1
ATOM 715 C CA . ARG A 1 89 ? 17.952 7.134 -20.845 1.00 93.31 89 ARG A CA 1
ATOM 716 C C . ARG A 1 89 ? 17.106 8.404 -20.900 1.00 93.31 89 ARG A C 1
ATOM 718 O O . ARG A 1 89 ? 16.101 8.478 -20.192 1.00 93.31 89 ARG A O 1
ATOM 725 N N . ASP A 1 90 ? 17.488 9.359 -21.739 1.00 93.19 90 ASP A N 1
ATOM 726 C CA . ASP A 1 90 ? 16.775 10.625 -21.898 1.00 93.19 90 ASP A CA 1
ATOM 727 C C . ASP A 1 90 ? 15.387 10.384 -22.489 1.00 93.19 90 ASP A C 1
ATOM 729 O O . ASP A 1 90 ? 14.388 10.843 -21.934 1.00 93.19 90 ASP A O 1
ATOM 733 N N . PHE A 1 91 ? 15.302 9.555 -23.533 1.00 93.25 91 PHE A N 1
ATOM 734 C CA . PHE A 1 91 ? 14.036 9.165 -24.142 1.00 93.25 91 PHE A CA 1
ATOM 735 C C . PHE A 1 91 ? 13.081 8.501 -23.143 1.00 93.25 91 PHE A C 1
ATOM 737 O O . PHE A 1 91 ? 11.932 8.926 -23.014 1.00 93.25 91 PHE A O 1
ATOM 744 N N . LEU A 1 92 ? 13.539 7.484 -22.402 1.00 94.06 92 LEU A N 1
ATOM 745 C CA . LEU A 1 92 ? 12.707 6.833 -21.388 1.00 94.06 92 LEU A CA 1
ATOM 746 C C . LEU A 1 92 ? 12.339 7.813 -20.266 1.00 94.06 92 LEU A C 1
ATOM 748 O O . LEU A 1 92 ? 11.212 7.780 -19.784 1.00 94.06 92 LEU A O 1
ATOM 752 N N . GLY A 1 93 ? 13.240 8.719 -19.876 1.00 93.00 93 GLY A N 1
ATOM 753 C CA . GLY A 1 93 ? 12.949 9.782 -18.913 1.00 93.00 93 GLY A CA 1
ATOM 754 C C . GLY A 1 93 ? 11.806 10.697 -19.366 1.00 93.00 93 GLY A C 1
ATOM 755 O O . GLY A 1 93 ? 10.883 10.970 -18.589 1.00 93.00 93 GLY A O 1
ATOM 756 N N . THR A 1 94 ? 11.822 11.123 -20.631 1.00 93.81 94 THR A N 1
ATOM 757 C CA . THR A 1 94 ? 10.735 11.904 -21.236 1.00 93.81 94 THR A CA 1
ATOM 758 C C . THR A 1 94 ? 9.436 11.103 -21.290 1.00 93.81 94 THR A C 1
ATOM 760 O O . THR A 1 94 ? 8.396 11.610 -20.874 1.00 93.81 94 THR A O 1
ATOM 763 N N . MET A 1 95 ? 9.491 9.838 -21.716 1.00 93.56 95 MET A N 1
ATOM 764 C CA . MET A 1 95 ? 8.310 8.971 -21.801 1.00 93.56 95 MET A CA 1
ATOM 765 C C . MET A 1 95 ? 7.669 8.709 -20.435 1.00 93.56 95 MET A C 1
ATOM 767 O O . MET A 1 95 ? 6.446 8.766 -20.323 1.00 93.56 95 MET A O 1
ATOM 771 N N . ILE A 1 96 ? 8.467 8.504 -19.381 1.00 94.00 96 ILE A N 1
ATOM 772 C CA . ILE A 1 96 ? 7.955 8.342 -18.010 1.00 94.00 96 ILE A CA 1
ATOM 773 C C . ILE A 1 96 ? 7.214 9.601 -17.572 1.00 94.00 96 ILE A C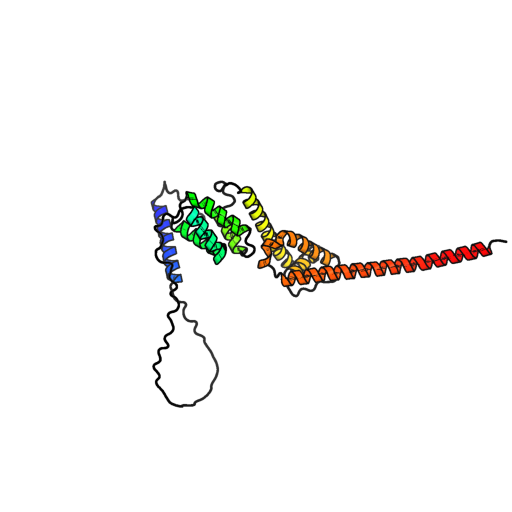 1
ATOM 775 O O . ILE A 1 96 ? 6.154 9.505 -16.963 1.00 94.00 96 ILE A O 1
ATOM 779 N N . THR A 1 97 ? 7.758 10.774 -17.893 1.00 92.00 97 THR A N 1
ATOM 780 C CA . THR A 1 97 ? 7.156 12.056 -17.508 1.00 92.00 97 THR A CA 1
ATOM 781 C C . THR A 1 97 ? 5.854 12.318 -18.268 1.00 92.00 97 THR A C 1
ATOM 783 O O . THR A 1 97 ? 4.897 12.814 -17.683 1.00 92.00 97 THR A O 1
ATOM 786 N N . ALA A 1 98 ? 5.803 11.970 -19.555 1.00 91.50 98 ALA A N 1
ATOM 787 C CA . ALA A 1 98 ? 4.648 12.233 -20.411 1.00 91.50 98 ALA A CA 1
ATOM 788 C C . ALA A 1 98 ? 3.521 11.194 -20.272 1.00 91.50 98 ALA A C 1
ATOM 790 O O . ALA A 1 98 ? 2.347 11.548 -20.351 1.00 91.50 98 ALA A O 1
ATOM 791 N N . HIS A 1 99 ? 3.860 9.916 -20.078 1.00 91.19 99 HIS A N 1
ATOM 792 C CA . HIS A 1 99 ? 2.912 8.798 -20.193 1.00 91.19 99 HIS A CA 1
ATOM 793 C C . HIS A 1 99 ? 2.927 7.831 -19.001 1.00 91.19 99 HIS A C 1
ATOM 795 O O . HIS A 1 99 ? 2.157 6.868 -18.974 1.00 91.19 99 HIS A O 1
ATOM 801 N N . GLY A 1 100 ? 3.797 8.060 -18.017 1.00 92.06 100 GLY A N 1
ATOM 802 C CA . GLY A 1 100 ? 3.938 7.207 -16.843 1.00 92.06 100 GLY A CA 1
ATOM 803 C C . GLY A 1 100 ? 4.839 5.990 -17.059 1.00 92.06 100 GLY A C 1
ATOM 804 O O . GLY A 1 100 ? 5.279 5.651 -18.167 1.00 92.06 100 GLY A O 1
ATOM 805 N N . VAL A 1 101 ? 5.134 5.305 -15.952 1.00 94.25 101 VAL A N 1
ATOM 806 C CA . VAL A 1 101 ? 6.117 4.215 -15.933 1.00 94.25 101 VAL A CA 1
ATOM 807 C C . VAL A 1 101 ? 5.629 2.987 -16.698 1.00 94.25 101 VAL A C 1
ATOM 809 O O . VAL A 1 101 ? 6.405 2.377 -17.429 1.00 94.25 101 VAL A O 1
ATOM 812 N N . TRP A 1 102 ? 4.346 2.634 -16.591 1.00 93.19 102 TRP A N 1
ATOM 813 C CA . TRP A 1 102 ? 3.816 1.416 -17.214 1.00 93.19 102 TRP A CA 1
ATOM 814 C C . TRP A 1 102 ? 3.834 1.451 -18.745 1.00 93.19 102 TRP A C 1
ATOM 816 O O . TRP A 1 102 ? 4.207 0.472 -19.392 1.00 93.19 102 TRP A O 1
ATOM 826 N N . VAL A 1 103 ? 3.454 2.583 -19.339 1.00 92.56 103 VAL A N 1
ATOM 827 C CA . VAL A 1 103 ? 3.497 2.758 -20.798 1.00 92.56 103 VAL A CA 1
ATOM 828 C C . VAL A 1 103 ? 4.942 2.688 -21.283 1.00 92.56 103 VAL A C 1
ATOM 830 O O . VAL A 1 103 ? 5.247 1.970 -22.236 1.00 92.56 103 VAL A O 1
ATOM 833 N N . THR A 1 104 ? 5.849 3.351 -20.566 1.00 94.00 104 THR A N 1
ATOM 834 C CA . THR A 1 104 ? 7.279 3.325 -20.883 1.00 94.00 104 THR A CA 1
ATOM 835 C C . THR A 1 104 ? 7.871 1.920 -20.752 1.00 94.00 104 THR A C 1
ATOM 837 O O . THR A 1 104 ? 8.657 1.504 -21.597 1.00 94.00 104 THR A O 1
ATOM 840 N N . TRP A 1 105 ? 7.453 1.147 -19.748 1.00 93.69 105 TRP A N 1
ATOM 841 C CA . TRP A 1 105 ? 7.850 -0.250 -19.575 1.00 93.69 105 TRP A CA 1
ATOM 842 C C . TRP A 1 105 ? 7.448 -1.129 -20.765 1.00 93.69 105 TRP A C 1
ATOM 844 O O . TRP A 1 105 ? 8.253 -1.916 -21.263 1.00 93.69 105 TRP A O 1
ATOM 854 N N . LYS A 1 106 ? 6.211 -0.989 -21.258 1.00 92.94 106 LYS A N 1
ATOM 855 C CA . LYS A 1 106 ? 5.753 -1.711 -22.456 1.00 92.94 106 LYS A CA 1
ATOM 856 C C . LYS A 1 106 ? 6.586 -1.348 -23.683 1.00 92.94 106 LYS A C 1
ATOM 858 O O . LYS A 1 106 ? 6.979 -2.237 -24.435 1.00 92.94 106 LYS A O 1
ATOM 863 N N . LEU A 1 107 ? 6.880 -0.060 -23.860 1.00 92.56 107 LEU A N 1
ATOM 864 C CA . LEU A 1 107 ? 7.709 0.418 -24.962 1.00 92.56 107 LEU A CA 1
ATOM 865 C C . LEU A 1 107 ? 9.135 -0.131 -24.881 1.00 92.56 107 LEU A C 1
ATOM 867 O O . LEU A 1 107 ? 9.662 -0.612 -25.879 1.00 92.56 107 LEU A O 1
ATOM 871 N N . PHE A 1 108 ? 9.729 -0.109 -23.690 1.00 92.56 108 PHE A N 1
ATOM 872 C CA . PHE A 1 108 ? 11.043 -0.681 -23.432 1.00 92.56 108 PHE A CA 1
ATOM 873 C C . PHE A 1 108 ? 11.087 -2.176 -23.777 1.00 92.56 108 PHE A C 1
ATOM 875 O O . PHE A 1 108 ? 11.968 -2.595 -24.518 1.00 92.56 108 PHE A O 1
ATOM 882 N N . ASN A 1 109 ? 10.101 -2.971 -23.345 1.00 91.56 109 ASN A N 1
ATOM 883 C CA . ASN A 1 109 ? 10.037 -4.392 -23.712 1.00 91.56 109 ASN A CA 1
ATOM 884 C C . ASN A 1 109 ? 9.862 -4.610 -25.219 1.00 91.56 109 ASN A C 1
ATOM 886 O O . ASN A 1 109 ? 10.448 -5.537 -25.770 1.00 91.56 109 ASN A O 1
ATOM 890 N N . ARG A 1 110 ? 9.090 -3.755 -25.902 1.00 90.81 110 ARG A N 1
ATOM 891 C CA . ARG A 1 110 ? 8.960 -3.811 -27.365 1.00 90.81 110 ARG A CA 1
ATOM 892 C C . ARG A 1 110 ? 10.295 -3.515 -28.052 1.00 90.81 110 ARG A C 1
ATOM 894 O O . ARG A 1 110 ? 10.658 -4.234 -28.975 1.00 90.81 110 ARG A O 1
ATOM 901 N N . ALA A 1 111 ? 11.023 -2.500 -27.590 1.00 89.75 111 ALA A N 1
ATOM 902 C CA . ALA A 1 111 ? 12.344 -2.146 -28.105 1.00 89.75 111 ALA A CA 1
ATOM 903 C C . ALA A 1 111 ? 13.378 -3.258 -27.845 1.00 89.75 111 ALA A C 1
ATOM 905 O O . ALA A 1 111 ? 14.152 -3.601 -28.735 1.00 89.75 111 ALA A O 1
ATOM 906 N N . LEU A 1 112 ? 13.341 -3.893 -26.666 1.00 88.81 112 LEU A N 1
ATOM 907 C CA . LEU A 1 112 ? 14.146 -5.082 -26.370 1.00 88.81 112 LEU A CA 1
ATOM 908 C C . LEU A 1 112 ? 13.832 -6.239 -27.323 1.00 88.81 112 LEU A C 1
ATOM 910 O O . LEU A 1 112 ? 14.750 -6.835 -27.876 1.00 88.81 112 LEU A O 1
ATOM 914 N N . ALA A 1 113 ? 12.548 -6.543 -27.534 1.00 88.31 113 ALA A N 1
ATOM 915 C CA . ALA A 1 113 ? 12.117 -7.641 -28.398 1.00 88.31 113 ALA A CA 1
ATOM 916 C C . ALA A 1 113 ? 12.505 -7.425 -29.869 1.00 88.31 113 ALA A C 1
ATOM 918 O O . ALA A 1 113 ? 12.787 -8.386 -30.578 1.00 88.31 113 ALA A O 1
ATOM 919 N N . LYS A 1 114 ? 12.549 -6.164 -30.315 1.00 88.50 114 LYS A N 1
ATOM 920 C CA . LYS A 1 114 ? 13.016 -5.777 -31.653 1.00 88.50 114 LYS A CA 1
ATOM 921 C C . LYS A 1 114 ? 14.540 -5.764 -31.800 1.00 88.50 114 LYS A C 1
ATOM 923 O O . LYS A 1 114 ? 15.032 -5.739 -32.922 1.00 88.50 114 LYS A O 1
ATOM 928 N N . GLY A 1 115 ? 15.284 -5.799 -30.693 1.00 86.06 115 GLY A N 1
ATOM 929 C CA . GLY A 1 115 ? 16.741 -5.658 -30.701 1.00 86.06 115 GLY A CA 1
ATOM 930 C C . GLY A 1 115 ? 17.228 -4.210 -30.833 1.00 86.06 115 GLY A C 1
ATOM 931 O O . GLY A 1 115 ? 18.407 -3.996 -31.099 1.00 86.06 115 GLY A O 1
ATOM 932 N N . ASP A 1 116 ? 16.358 -3.220 -30.607 1.00 88.25 116 ASP A N 1
ATOM 933 C CA . ASP A 1 116 ? 16.692 -1.787 -30.694 1.00 88.25 116 ASP A CA 1
ATOM 934 C C . ASP A 1 116 ? 17.580 -1.318 -29.521 1.00 88.25 116 ASP A C 1
ATOM 936 O O . ASP A 1 116 ? 18.187 -0.244 -29.560 1.00 88.25 116 ASP A O 1
ATOM 940 N N . ILE A 1 117 ? 17.636 -2.113 -28.448 1.00 87.31 117 ILE A N 1
ATOM 941 C CA . ILE A 1 117 ? 18.441 -1.868 -27.249 1.00 87.31 117 ILE A CA 1
ATOM 942 C C . ILE A 1 117 ? 19.549 -2.918 -27.187 1.00 87.31 117 ILE A C 1
ATOM 944 O O . ILE A 1 117 ? 19.281 -4.120 -27.105 1.00 87.31 117 ILE A O 1
ATOM 948 N N . ALA A 1 118 ? 20.801 -2.456 -27.172 1.00 85.75 118 ALA A N 1
ATOM 949 C CA . ALA A 1 118 ? 21.960 -3.323 -27.015 1.00 85.75 118 ALA A CA 1
ATOM 950 C C . ALA A 1 118 ? 21.891 -4.111 -25.697 1.00 85.75 118 ALA A C 1
ATOM 952 O O . ALA A 1 118 ? 21.490 -3.578 -24.663 1.00 85.75 118 ALA A O 1
ATOM 953 N N . LEU A 1 119 ? 22.346 -5.371 -25.710 1.00 83.75 119 LEU A N 1
ATOM 954 C CA . LEU A 1 119 ? 22.360 -6.241 -24.522 1.00 83.75 119 LEU A CA 1
ATOM 955 C C . LEU A 1 119 ? 23.090 -5.598 -23.327 1.00 83.75 119 LEU A C 1
ATOM 957 O O . LEU A 1 119 ? 22.668 -5.751 -22.184 1.00 83.75 119 LEU A O 1
ATOM 961 N N . THR A 1 120 ? 24.154 -4.835 -23.591 1.00 84.62 120 THR A N 1
ATOM 962 C CA . THR A 1 120 ? 24.936 -4.114 -22.572 1.00 84.62 120 THR A CA 1
ATOM 963 C C . THR A 1 120 ? 24.157 -2.990 -21.890 1.00 84.62 120 THR A C 1
ATOM 965 O O . THR A 1 120 ? 24.437 -2.662 -20.738 1.00 84.62 120 THR A O 1
ATOM 968 N N . ASP A 1 121 ? 23.163 -2.425 -22.576 1.00 88.62 121 ASP A N 1
ATOM 969 C CA . ASP A 1 121 ? 22.400 -1.259 -22.126 1.00 88.62 121 ASP A CA 1
ATOM 970 C C . ASP A 1 121 ? 21.113 -1.658 -21.391 1.00 88.62 121 ASP A C 1
ATOM 972 O O . ASP A 1 121 ? 20.478 -0.832 -20.734 1.00 88.62 121 ASP A O 1
ATOM 976 N N . GLN A 1 122 ? 20.739 -2.939 -21.439 1.00 87.62 122 GLN A N 1
ATOM 977 C CA . GLN A 1 122 ? 19.511 -3.438 -20.822 1.00 87.62 122 GLN A CA 1
ATOM 978 C C . GLN A 1 122 ? 19.503 -3.207 -19.315 1.00 87.62 122 GLN A C 1
ATOM 980 O O . GLN A 1 122 ? 18.562 -2.622 -18.790 1.00 87.62 122 GLN A O 1
ATOM 985 N N . THR A 1 123 ? 20.564 -3.617 -18.618 1.00 86.56 123 THR A N 1
ATOM 986 C CA . THR A 1 123 ? 20.676 -3.496 -17.159 1.00 86.56 123 THR A CA 1
ATOM 987 C C . THR A 1 123 ? 20.548 -2.049 -16.662 1.00 86.56 123 THR A C 1
ATOM 989 O O . THR A 1 123 ? 19.698 -1.806 -15.802 1.00 86.56 123 THR A O 1
ATOM 992 N N . PRO A 1 124 ? 21.308 -1.058 -17.174 1.00 87.81 124 PRO A N 1
ATOM 993 C CA . PRO A 1 124 ? 21.177 0.324 -16.706 1.00 87.81 124 PRO A CA 1
ATOM 994 C C . PRO A 1 124 ? 19.823 0.971 -17.053 1.00 87.81 124 PRO A C 1
ATOM 996 O O . PRO A 1 124 ? 19.314 1.773 -16.265 1.00 87.81 124 PRO A O 1
ATOM 999 N N . LEU A 1 125 ? 19.207 0.635 -18.192 1.00 90.25 125 LEU A N 1
ATOM 1000 C CA . LEU A 1 125 ? 17.871 1.140 -18.547 1.00 90.25 125 LEU A CA 1
ATOM 1001 C C . LEU A 1 125 ? 16.771 0.482 -17.701 1.00 90.25 125 LEU A C 1
ATOM 1003 O O . LEU A 1 125 ? 15.844 1.151 -17.242 1.00 90.25 125 LEU A O 1
ATOM 1007 N N . MET A 1 126 ? 16.915 -0.809 -17.417 1.00 88.81 126 MET A N 1
ATOM 1008 C CA . MET A 1 126 ? 16.054 -1.554 -16.505 1.00 88.81 126 MET A CA 1
ATOM 1009 C C . MET A 1 126 ? 16.122 -0.980 -15.086 1.00 88.81 126 MET A C 1
ATOM 1011 O O . MET A 1 126 ? 15.088 -0.737 -14.463 1.00 88.81 126 MET A O 1
ATOM 1015 N N . GLN A 1 127 ? 17.331 -0.694 -14.588 1.00 88.00 127 GLN A N 1
ATOM 1016 C CA . GLN A 1 127 ? 17.543 -0.038 -13.296 1.00 88.00 127 GLN A CA 1
ATOM 1017 C C . GLN A 1 127 ? 16.793 1.296 -13.218 1.00 88.00 127 GLN A C 1
ATOM 1019 O O . GLN A 1 127 ? 16.122 1.563 -12.216 1.00 88.00 127 GLN A O 1
ATOM 1024 N N . LEU A 1 128 ? 16.878 2.124 -14.264 1.00 90.94 128 LEU A N 1
ATOM 1025 C CA . LEU A 1 128 ? 16.159 3.396 -14.340 1.00 90.94 128 LEU A CA 1
ATOM 1026 C C . LEU A 1 128 ? 14.645 3.183 -14.210 1.00 90.94 128 LEU A C 1
ATOM 1028 O O . LEU A 1 128 ? 14.006 3.821 -13.368 1.00 90.94 128 LEU A O 1
ATOM 1032 N N . LEU A 1 129 ? 14.085 2.275 -15.013 1.00 92.19 129 LEU A N 1
ATOM 1033 C CA . LEU A 1 129 ? 12.651 1.992 -15.025 1.00 92.19 129 LEU A CA 1
ATOM 1034 C C . LEU A 1 129 ? 12.171 1.458 -13.681 1.00 92.19 129 LEU A C 1
ATOM 1036 O O . LEU A 1 129 ? 11.180 1.957 -13.160 1.00 92.19 129 LEU A O 1
ATOM 1040 N N . MET A 1 130 ? 12.891 0.513 -13.079 1.00 91.00 130 MET A N 1
ATOM 1041 C CA . MET A 1 130 ? 12.521 -0.050 -11.781 1.00 91.00 130 MET A CA 1
ATOM 1042 C C . MET A 1 130 ? 12.634 0.971 -10.652 1.00 91.00 130 MET A C 1
ATOM 1044 O O . MET A 1 130 ? 11.745 1.052 -9.807 1.00 91.00 130 MET A O 1
ATOM 1048 N N . THR A 1 131 ? 13.670 1.811 -10.664 1.00 91.75 131 THR A N 1
ATOM 1049 C CA . THR A 1 131 ? 13.820 2.893 -9.678 1.00 91.75 131 THR A CA 1
ATOM 1050 C C . THR A 1 131 ? 12.652 3.875 -9.749 1.00 91.75 131 THR A C 1
ATOM 1052 O O . THR A 1 131 ? 12.177 4.356 -8.718 1.00 91.75 131 THR A O 1
ATOM 1055 N N . LYS A 1 132 ? 12.172 4.171 -10.961 1.00 93.69 132 LYS A N 1
ATOM 1056 C CA . LYS A 1 132 ? 10.992 5.015 -11.168 1.00 93.69 132 LYS A CA 1
ATOM 1057 C C . LYS A 1 132 ? 9.708 4.284 -10.787 1.00 93.69 132 LYS A C 1
ATOM 1059 O O . LYS A 1 132 ? 8.902 4.861 -10.071 1.00 93.69 132 LYS A O 1
ATOM 1064 N N . ALA A 1 133 ? 9.564 3.016 -11.167 1.00 93.12 133 ALA A N 1
ATOM 1065 C CA . ALA A 1 133 ? 8.396 2.193 -10.872 1.00 93.12 133 ALA A CA 1
ATOM 1066 C C . ALA A 1 133 ? 8.139 2.077 -9.376 1.00 93.12 133 ALA A C 1
ATOM 1068 O O . ALA A 1 133 ? 7.024 2.305 -8.936 1.00 93.12 133 ALA A O 1
ATOM 1069 N N . VAL A 1 134 ? 9.170 1.776 -8.586 1.00 92.75 134 VAL A N 1
ATOM 1070 C CA . VAL A 1 134 ? 9.052 1.595 -7.132 1.00 92.75 134 VAL A CA 1
ATOM 1071 C C . VAL A 1 134 ? 8.525 2.848 -6.437 1.00 92.75 134 VAL A C 1
ATOM 1073 O O . VAL A 1 134 ? 7.716 2.733 -5.516 1.00 92.75 134 VAL A O 1
ATOM 1076 N N . LYS A 1 135 ? 8.941 4.026 -6.915 1.00 91.25 135 LYS A N 1
ATOM 1077 C CA . LYS A 1 135 ? 8.539 5.338 -6.389 1.00 91.25 135 LYS A CA 1
ATOM 1078 C C . LYS A 1 135 ? 7.239 5.873 -6.996 1.00 91.25 135 LYS A C 1
ATOM 1080 O O . LYS A 1 135 ? 6.746 6.895 -6.534 1.00 91.25 135 LYS A O 1
ATOM 1085 N N . ASP A 1 136 ? 6.704 5.226 -8.026 1.00 91.38 136 ASP A N 1
ATOM 1086 C CA . ASP A 1 136 ? 5.471 5.648 -8.684 1.00 91.38 136 ASP A CA 1
ATOM 1087 C C . ASP A 1 136 ? 4.250 5.182 -7.875 1.00 91.38 136 ASP A C 1
ATOM 1089 O O . ASP A 1 136 ? 3.873 4.004 -7.918 1.00 91.38 136 ASP A O 1
ATOM 1093 N N . GLU A 1 137 ? 3.651 6.116 -7.128 1.00 8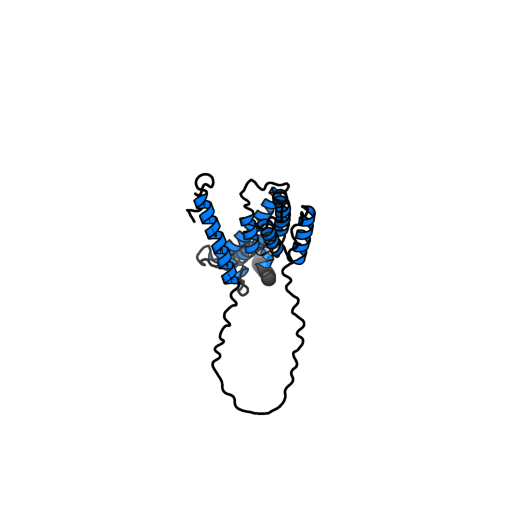8.69 137 GLU A N 1
ATOM 1094 C CA . GLU A 1 137 ? 2.423 5.922 -6.335 1.00 88.69 137 GLU A CA 1
ATOM 1095 C C . GLU A 1 137 ? 1.196 5.636 -7.216 1.00 88.69 137 GLU A C 1
ATOM 1097 O O . GLU A 1 137 ? 0.216 5.048 -6.758 1.00 88.69 137 GLU A O 1
ATOM 1102 N N . THR A 1 138 ? 1.238 6.039 -8.489 1.00 88.38 138 THR A N 1
ATOM 1103 C CA . THR A 1 138 ? 0.108 5.907 -9.417 1.00 88.38 138 THR A CA 1
ATOM 1104 C C . THR A 1 138 ? 0.099 4.575 -10.1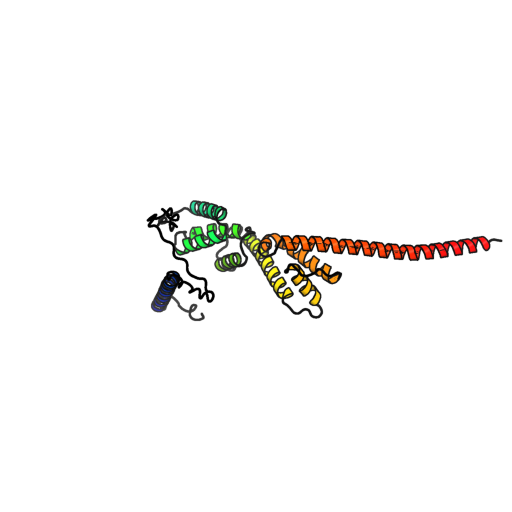60 1.00 88.38 138 THR A C 1
ATOM 1106 O O . THR A 1 138 ? -0.917 4.192 -10.740 1.00 88.38 138 THR A O 1
ATOM 1109 N N . LEU A 1 139 ? 1.217 3.844 -10.126 1.00 90.31 139 LEU A N 1
ATOM 1110 C CA . LEU A 1 139 ? 1.377 2.577 -10.824 1.00 90.31 139 LEU A CA 1
ATOM 1111 C C . LEU A 1 139 ? 0.499 1.475 -10.188 1.00 90.31 139 LEU A C 1
ATOM 1113 O O . LEU A 1 139 ? 0.732 1.118 -9.029 1.00 90.31 139 LEU A O 1
ATOM 1117 N N . PRO A 1 140 ? -0.453 0.872 -10.931 1.00 89.50 140 PRO A N 1
ATOM 1118 C CA . PRO A 1 140 ? -1.327 -0.168 -10.389 1.00 89.50 140 PRO A CA 1
ATOM 1119 C C . PRO A 1 140 ? -0.564 -1.414 -9.924 1.00 89.50 140 PRO A C 1
ATOM 1121 O O . PRO A 1 140 ? 0.406 -1.830 -10.569 1.00 89.50 140 PRO A O 1
ATOM 1124 N N . GLN A 1 141 ? -1.061 -2.081 -8.874 1.00 91.06 141 GLN A N 1
ATOM 1125 C CA . GLN A 1 141 ? -0.466 -3.306 -8.317 1.00 91.06 141 GLN A CA 1
ATOM 1126 C C . GLN A 1 141 ? -0.165 -4.357 -9.399 1.00 91.06 141 GLN A C 1
ATOM 1128 O O . GLN A 1 141 ? 0.952 -4.865 -9.483 1.00 91.06 141 GLN A O 1
ATOM 1133 N N . ALA A 1 142 ? -1.134 -4.663 -10.269 1.00 90.56 142 ALA A N 1
ATOM 1134 C CA . ALA A 1 142 ? -0.977 -5.685 -11.309 1.00 90.56 142 ALA A CA 1
ATOM 1135 C C . ALA A 1 142 ? 0.156 -5.363 -12.304 1.00 90.56 142 ALA A C 1
ATOM 1137 O O . ALA A 1 142 ? 0.904 -6.255 -12.718 1.00 90.56 142 ALA A O 1
ATOM 1138 N N . ALA A 1 143 ? 0.313 -4.084 -12.657 1.00 91.44 143 ALA A N 1
ATOM 1139 C CA . ALA A 1 143 ? 1.386 -3.620 -13.528 1.00 91.44 143 ALA A CA 1
ATOM 1140 C C . ALA A 1 143 ? 2.748 -3.788 -12.840 1.00 91.44 143 ALA A C 1
ATOM 1142 O O . ALA A 1 143 ? 3.650 -4.409 -13.403 1.00 91.44 143 ALA A O 1
ATOM 1143 N N . PHE A 1 144 ? 2.869 -3.333 -11.590 1.00 92.94 144 PHE A N 1
ATOM 1144 C CA . PHE A 1 144 ? 4.097 -3.464 -10.805 1.00 92.94 144 PHE A CA 1
ATOM 1145 C C . PHE A 1 144 ? 4.516 -4.930 -10.595 1.00 92.94 144 PHE A C 1
ATOM 1147 O O . PHE A 1 144 ? 5.678 -5.280 -10.806 1.00 92.94 144 PHE A O 1
ATOM 1154 N N . MET A 1 145 ? 3.568 -5.815 -10.270 1.00 90.75 145 MET A N 1
ATOM 1155 C CA . MET A 1 145 ? 3.822 -7.255 -10.128 1.00 90.75 145 MET A CA 1
ATOM 1156 C C . MET A 1 145 ? 4.321 -7.887 -11.431 1.00 90.75 145 MET A C 1
ATOM 1158 O O . MET A 1 145 ? 5.207 -8.742 -11.408 1.00 90.75 145 MET A O 1
ATOM 1162 N N . THR A 1 146 ? 3.785 -7.449 -12.573 1.00 90.69 146 THR A N 1
ATOM 1163 C CA . THR A 1 146 ? 4.247 -7.912 -13.887 1.00 90.69 146 THR A CA 1
ATOM 1164 C C . THR A 1 146 ? 5.695 -7.491 -14.134 1.00 90.69 146 THR A C 1
ATOM 1166 O O . THR A 1 146 ? 6.500 -8.326 -14.536 1.00 90.69 146 THR A O 1
ATOM 1169 N N . MET A 1 147 ? 6.052 -6.237 -13.829 1.00 90.88 147 MET A N 1
ATOM 1170 C CA . MET A 1 147 ? 7.429 -5.740 -13.966 1.00 90.88 147 MET A CA 1
ATOM 1171 C C . MET A 1 147 ? 8.417 -6.563 -13.131 1.00 90.88 147 MET A C 1
ATOM 1173 O O . MET A 1 147 ? 9.447 -6.997 -13.640 1.00 90.88 147 MET A O 1
ATOM 1177 N N . ILE A 1 148 ? 8.074 -6.842 -11.871 1.00 90.06 148 ILE A N 1
ATOM 1178 C CA . ILE A 1 148 ? 8.907 -7.650 -10.968 1.00 90.06 148 ILE A CA 1
ATOM 1179 C C . ILE A 1 148 ? 9.091 -9.076 -11.481 1.00 90.06 148 ILE A C 1
ATOM 1181 O O . ILE A 1 148 ? 10.203 -9.604 -11.454 1.00 90.06 148 ILE A O 1
ATOM 1185 N N . LYS A 1 149 ? 8.008 -9.702 -11.948 1.00 87.50 149 LYS A N 1
ATOM 1186 C CA . LYS A 1 149 ? 8.055 -11.067 -12.474 1.00 87.50 149 LYS A CA 1
ATOM 1187 C C . LYS A 1 149 ? 8.967 -11.161 -13.697 1.00 87.50 149 LYS A C 1
ATOM 1189 O O . LYS A 1 149 ? 9.704 -12.132 -13.815 1.00 87.50 149 LYS A O 1
ATOM 1194 N N . THR A 1 150 ? 8.923 -10.164 -14.579 1.00 84.06 150 THR A N 1
ATOM 1195 C CA . THR A 1 150 ? 9.802 -10.088 -15.754 1.00 84.06 150 THR A CA 1
ATOM 1196 C C . THR A 1 150 ? 11.257 -9.826 -15.370 1.00 84.06 150 THR A C 1
ATOM 1198 O O . THR A 1 150 ? 12.151 -10.350 -16.022 1.00 84.06 150 THR A O 1
ATOM 1201 N N . LEU A 1 151 ? 11.502 -9.033 -14.323 1.00 79.06 151 LEU A N 1
ATOM 1202 C CA . LEU A 1 151 ? 12.853 -8.719 -13.855 1.00 79.06 151 LEU A CA 1
ATOM 1203 C C . LEU A 1 151 ? 13.570 -9.937 -13.257 1.00 79.06 151 LEU A C 1
ATOM 1205 O O . LEU A 1 151 ? 14.792 -9.995 -13.311 1.00 79.06 151 LEU A O 1
ATOM 1209 N N . GLY A 1 152 ? 12.825 -10.873 -12.661 1.00 73.81 152 GLY A N 1
ATOM 1210 C CA . GLY A 1 152 ? 13.412 -12.033 -11.995 1.00 73.81 152 GLY A CA 1
ATOM 1211 C C . GLY A 1 152 ? 14.302 -11.614 -10.824 1.00 73.81 152 GLY A C 1
ATOM 1212 O O . GLY A 1 152 ? 15.497 -11.867 -10.837 1.00 73.81 152 GLY A O 1
ATOM 1213 N N . LEU A 1 153 ? 13.736 -10.972 -9.789 1.00 68.62 153 LEU A N 1
ATOM 1214 C CA . LEU A 1 153 ? 14.481 -10.505 -8.595 1.00 68.62 153 LEU A CA 1
ATOM 1215 C C . LEU A 1 153 ? 15.368 -11.572 -7.926 1.00 68.62 153 LEU A C 1
ATOM 1217 O O . LEU A 1 153 ? 16.269 -11.236 -7.157 1.00 68.62 153 LEU A O 1
ATOM 1221 N N . GLU A 1 154 ? 15.070 -12.845 -8.170 1.00 65.44 154 GLU A N 1
ATOM 1222 C CA . GLU A 1 154 ? 15.783 -14.005 -7.637 1.00 65.44 154 GLU A CA 1
ATOM 1223 C C . GLU A 1 154 ? 17.039 -14.358 -8.453 1.00 65.44 154 GLU A C 1
ATOM 1225 O O . GLU A 1 154 ? 17.934 -15.034 -7.940 1.00 65.44 154 GLU A O 1
ATOM 1230 N N . ASP A 1 155 ? 17.155 -13.861 -9.687 1.00 66.12 155 ASP A N 1
ATOM 1231 C CA . ASP A 1 155 ? 18.267 -14.164 -10.577 1.00 66.12 155 ASP A CA 1
ATOM 1232 C C . ASP A 1 155 ? 19.501 -13.327 -10.220 1.00 66.12 155 ASP A C 1
ATOM 1234 O O . ASP A 1 155 ? 19.552 -12.101 -10.346 1.00 66.12 155 ASP A O 1
ATOM 1238 N N . ALA A 1 156 ? 20.563 -14.019 -9.804 1.00 54.81 156 ALA A N 1
ATOM 1239 C CA . ALA A 1 156 ? 21.814 -13.415 -9.344 1.00 54.81 156 ALA A CA 1
ATOM 1240 C C . ALA A 1 156 ? 22.578 -12.611 -10.418 1.00 54.81 156 ALA A C 1
ATOM 1242 O O . ALA A 1 156 ? 23.584 -11.981 -10.080 1.00 54.81 156 ALA A O 1
ATOM 1243 N N . ALA A 1 157 ? 22.125 -12.642 -11.675 1.00 63.34 157 ALA A N 1
ATOM 1244 C CA . ALA A 1 157 ? 22.748 -11.979 -12.817 1.00 63.34 157 ALA A CA 1
ATOM 1245 C C . ALA A 1 157 ? 22.532 -10.452 -12.833 1.00 63.34 157 ALA A C 1
ATOM 1247 O O . ALA A 1 157 ? 23.367 -9.728 -13.370 1.00 63.34 157 ALA A O 1
ATOM 1248 N N . PHE A 1 158 ? 21.472 -9.941 -12.197 1.00 64.31 158 PHE A N 1
ATOM 1249 C CA . PHE A 1 158 ? 21.128 -8.512 -12.204 1.00 64.31 158 PHE A CA 1
ATOM 1250 C C . PHE A 1 158 ? 21.640 -7.777 -10.960 1.00 64.31 158 PHE A C 1
ATOM 1252 O O . PHE A 1 158 ? 20.879 -7.183 -10.202 1.00 64.31 158 PHE A O 1
ATOM 1259 N N . LYS A 1 159 ? 22.956 -7.813 -10.727 1.00 70.50 159 LYS A N 1
ATOM 1260 C CA . LYS A 1 159 ? 23.588 -7.074 -9.623 1.00 70.50 159 LYS A CA 1
ATOM 1261 C C . LYS A 1 159 ? 24.299 -5.839 -10.159 1.00 70.50 159 LYS A C 1
ATOM 1263 O O . LYS A 1 159 ? 25.309 -5.948 -10.845 1.00 70.50 159 LYS A O 1
ATOM 1268 N N . PHE A 1 160 ? 23.777 -4.669 -9.815 1.00 78.19 160 PHE A N 1
ATOM 1269 C CA . PHE A 1 160 ? 24.367 -3.365 -10.112 1.00 78.19 160 PHE A CA 1
ATOM 1270 C C . PHE A 1 160 ? 24.483 -2.522 -8.837 1.00 78.19 160 PHE A C 1
ATOM 1272 O O . PHE A 1 160 ? 23.964 -2.892 -7.779 1.00 78.19 160 PHE A O 1
ATOM 1279 N N . ASP A 1 161 ? 25.170 -1.385 -8.931 1.00 79.62 161 ASP A N 1
ATOM 1280 C CA . ASP A 1 161 ? 25.344 -0.481 -7.795 1.00 79.62 161 ASP A CA 1
ATOM 1281 C C . ASP A 1 161 ? 24.000 0.131 -7.351 1.00 79.62 161 ASP A C 1
ATOM 1283 O O . ASP A 1 161 ? 23.239 0.660 -8.165 1.00 79.62 161 ASP A O 1
ATOM 1287 N N . GLY A 1 162 ? 23.671 0.002 -6.063 1.00 82.25 162 GLY A N 1
ATOM 1288 C CA . GLY A 1 162 ? 22.349 0.338 -5.513 1.00 82.25 162 GLY A CA 1
ATOM 1289 C C . GLY A 1 162 ? 21.269 -0.752 -5.647 1.00 82.25 162 GLY A C 1
ATOM 1290 O O . GLY A 1 162 ? 20.113 -0.514 -5.290 1.00 82.25 162 GLY A O 1
ATOM 1291 N N . TRP A 1 163 ? 21.603 -1.965 -6.114 1.00 83.94 163 TRP A N 1
ATOM 1292 C CA . TRP A 1 163 ? 20.640 -3.079 -6.210 1.00 83.94 163 TRP A CA 1
ATOM 1293 C C . TRP A 1 163 ? 20.007 -3.453 -4.863 1.00 83.94 163 TRP A C 1
ATOM 1295 O O . TRP A 1 163 ? 18.816 -3.757 -4.806 1.00 83.94 163 TRP A O 1
ATOM 1305 N N . GLN A 1 164 ? 20.775 -3.428 -3.769 1.00 87.06 164 GLN A N 1
ATOM 1306 C CA . GLN A 1 164 ? 20.267 -3.779 -2.436 1.00 87.06 164 GLN A CA 1
ATOM 1307 C C . GLN A 1 164 ? 19.212 -2.785 -1.941 1.00 87.06 164 GLN A C 1
ATOM 1309 O O . GLN A 1 164 ? 18.175 -3.205 -1.422 1.00 87.06 164 GLN A O 1
ATOM 1314 N N . ASP A 1 165 ? 19.440 -1.490 -2.157 1.00 89.19 165 ASP A N 1
ATOM 1315 C CA . ASP A 1 165 ? 18.489 -0.438 -1.795 1.00 89.19 165 ASP A CA 1
ATOM 1316 C C . ASP A 1 165 ? 17.213 -0.569 -2.625 1.00 89.19 165 ASP A C 1
ATOM 1318 O O . ASP A 1 165 ? 16.111 -0.596 -2.075 1.00 89.19 165 ASP A O 1
ATOM 1322 N N . LEU A 1 166 ? 17.356 -0.763 -3.941 1.00 88.69 166 LEU A N 1
ATOM 1323 C CA . LEU A 1 166 ? 16.218 -0.992 -4.827 1.00 88.69 166 LEU A CA 1
ATOM 1324 C C . LEU A 1 166 ? 15.426 -2.238 -4.411 1.00 88.69 166 LEU A C 1
ATOM 1326 O O . LEU A 1 166 ? 14.205 -2.183 -4.314 1.00 88.69 166 LEU A O 1
ATOM 1330 N N . THR A 1 167 ? 16.105 -3.347 -4.116 1.00 89.12 167 THR A N 1
ATOM 1331 C CA . THR A 1 167 ? 15.463 -4.593 -3.669 1.00 89.12 167 THR A CA 1
ATOM 1332 C C . THR A 1 167 ? 14.731 -4.395 -2.343 1.00 89.12 167 THR A C 1
ATOM 1334 O O . THR A 1 167 ? 13.648 -4.942 -2.147 1.00 89.12 167 THR A O 1
ATOM 1337 N N . THR A 1 168 ? 15.301 -3.608 -1.430 1.00 91.50 168 THR A N 1
ATOM 1338 C CA . THR A 1 168 ? 14.673 -3.279 -0.146 1.00 91.50 168 THR A CA 1
ATOM 1339 C C . THR A 1 168 ? 13.389 -2.483 -0.356 1.00 91.50 168 THR A C 1
ATOM 1341 O O . THR A 1 168 ? 12.358 -2.828 0.214 1.00 91.50 168 THR A O 1
ATOM 1344 N N . GLU A 1 169 ? 13.414 -1.467 -1.217 1.00 92.44 169 GLU A N 1
ATOM 1345 C CA . GLU A 1 169 ? 12.222 -0.678 -1.541 1.00 92.44 169 GLU A CA 1
ATOM 1346 C C . GLU A 1 169 ? 11.164 -1.495 -2.302 1.00 92.44 169 GLU A C 1
ATOM 1348 O O . GLU A 1 169 ? 9.973 -1.396 -2.005 1.00 92.44 169 GLU A O 1
ATOM 1353 N N . ILE A 1 170 ? 11.583 -2.377 -3.217 1.00 92.38 170 ILE A N 1
ATOM 1354 C CA . ILE A 1 170 ? 10.678 -3.325 -3.880 1.00 92.38 170 ILE A CA 1
ATOM 1355 C C . ILE A 1 170 ? 9.985 -4.219 -2.848 1.00 92.38 170 ILE A C 1
ATOM 1357 O O . ILE A 1 170 ? 8.764 -4.365 -2.896 1.00 92.38 170 ILE A O 1
ATOM 1361 N N . LYS A 1 171 ? 10.737 -4.783 -1.895 1.00 92.69 171 LYS A N 1
ATOM 1362 C CA . LYS A 1 171 ? 10.177 -5.622 -0.827 1.00 92.69 171 LYS A CA 1
ATOM 1363 C C . LYS A 1 171 ? 9.169 -4.863 0.028 1.00 92.69 171 LYS A C 1
ATOM 1365 O O . LYS A 1 171 ? 8.087 -5.385 0.248 1.00 92.69 171 LYS A O 1
ATOM 1370 N N . LYS A 1 172 ? 9.458 -3.619 0.425 1.00 93.88 172 LYS A N 1
ATOM 1371 C CA . LYS A 1 172 ? 8.500 -2.792 1.185 1.00 93.88 172 LYS A CA 1
ATOM 1372 C C . LYS A 1 172 ? 7.179 -2.605 0.436 1.00 93.88 172 LYS A C 1
ATOM 1374 O O . LYS A 1 172 ? 6.108 -2.752 1.024 1.00 93.88 172 LYS A O 1
ATOM 1379 N N . ARG A 1 173 ? 7.244 -2.324 -0.869 1.00 94.69 173 ARG A N 1
ATOM 1380 C CA . ARG A 1 173 ? 6.044 -2.183 -1.704 1.00 94.69 173 ARG A CA 1
ATOM 1381 C C . ARG A 1 173 ? 5.289 -3.506 -1.866 1.00 94.69 173 ARG A C 1
ATOM 1383 O O . ARG A 1 173 ? 4.065 -3.518 -1.781 1.00 94.69 173 ARG A O 1
ATOM 1390 N N . LEU A 1 174 ? 5.995 -4.621 -2.059 1.00 93.56 174 LEU A N 1
ATOM 1391 C CA . LEU A 1 174 ? 5.383 -5.954 -2.090 1.00 93.56 174 LEU A CA 1
ATOM 1392 C C . LEU A 1 174 ? 4.702 -6.301 -0.760 1.00 93.56 174 LEU A C 1
ATOM 1394 O O . LEU A 1 174 ? 3.570 -6.778 -0.762 1.00 93.56 174 LEU A O 1
ATOM 1398 N N . ASP A 1 175 ? 5.346 -6.002 0.367 1.00 95.00 175 ASP A N 1
ATOM 1399 C CA . ASP A 1 175 ? 4.790 -6.207 1.705 1.00 95.00 175 ASP A CA 1
ATOM 1400 C C . ASP A 1 175 ? 3.515 -5.380 1.920 1.00 95.00 175 ASP A C 1
ATOM 1402 O O . ASP A 1 175 ? 2.572 -5.852 2.560 1.00 95.00 175 ASP A O 1
ATOM 1406 N N . ALA A 1 176 ? 3.442 -4.167 1.358 1.00 95.88 176 ALA A N 1
ATOM 1407 C CA . ALA A 1 176 ? 2.228 -3.353 1.376 1.00 95.88 176 ALA A CA 1
ATOM 1408 C C . ALA A 1 176 ? 1.069 -4.025 0.622 1.00 95.88 176 ALA A C 1
ATOM 1410 O O . ALA A 1 176 ? -0.052 -4.086 1.133 1.00 95.88 176 ALA A O 1
ATOM 1411 N N . TYR A 1 177 ? 1.344 -4.588 -0.555 1.00 94.62 177 TYR A N 1
ATOM 1412 C CA . TYR A 1 177 ? 0.347 -5.315 -1.338 1.00 94.62 177 TYR A CA 1
ATOM 1413 C C . TYR A 1 177 ? -0.094 -6.619 -0.672 1.00 94.62 177 TYR A C 1
ATOM 1415 O O . TYR A 1 177 ? -1.292 -6.876 -0.558 1.00 94.62 177 TYR A O 1
ATOM 1423 N N . HIS A 1 178 ? 0.844 -7.406 -0.145 1.00 95.44 178 HIS A N 1
ATOM 1424 C CA . HIS A 1 178 ? 0.522 -8.619 0.607 1.00 95.44 178 HIS A CA 1
ATOM 1425 C C . HIS A 1 178 ? -0.303 -8.324 1.859 1.00 95.44 178 HIS A C 1
ATOM 1427 O O . HIS A 1 178 ? -1.225 -9.075 2.182 1.00 95.44 178 HIS A O 1
ATOM 1433 N N . TRP A 1 179 ? -0.013 -7.218 2.545 1.00 96.88 179 TRP A N 1
ATOM 1434 C CA . TRP A 1 179 ? -0.827 -6.751 3.660 1.00 96.88 179 TRP A CA 1
ATOM 1435 C C . TRP A 1 179 ? -2.261 -6.426 3.220 1.00 96.88 179 TRP A C 1
ATOM 1437 O O . TRP A 1 179 ? -3.210 -6.873 3.869 1.00 96.88 179 TRP A O 1
ATOM 1447 N N . LEU A 1 180 ? -2.441 -5.720 2.097 1.00 95.88 180 LEU A N 1
ATOM 1448 C CA . LEU A 1 180 ? -3.769 -5.408 1.562 1.00 95.88 180 LEU A CA 1
ATOM 1449 C C . LEU A 1 180 ? -4.541 -6.680 1.173 1.00 95.88 180 LEU A C 1
ATOM 1451 O O . LEU A 1 180 ? -5.724 -6.809 1.496 1.00 95.88 180 LEU A O 1
ATOM 1455 N N . ASP A 1 181 ? -3.885 -7.640 0.524 1.00 95.19 181 ASP A N 1
ATOM 1456 C CA . ASP A 1 181 ? -4.497 -8.917 0.145 1.00 95.19 181 ASP A CA 1
ATOM 1457 C C . ASP A 1 181 ? -4.886 -9.749 1.375 1.00 95.19 181 ASP A C 1
ATOM 1459 O O . ASP A 1 181 ? -5.996 -10.288 1.443 1.00 95.19 181 ASP A O 1
ATOM 1463 N N . ALA A 1 182 ? -4.029 -9.786 2.399 1.00 95.88 182 ALA A N 1
ATOM 1464 C CA . ALA A 1 182 ? -4.350 -10.406 3.680 1.00 95.88 182 ALA A CA 1
ATOM 1465 C C . ALA A 1 182 ? -5.549 -9.719 4.353 1.00 95.88 182 ALA A C 1
ATOM 1467 O O . ALA A 1 182 ? -6.434 -10.394 4.886 1.00 95.88 182 ALA A O 1
ATOM 1468 N N . LEU A 1 183 ? -5.636 -8.388 4.283 1.00 96.31 183 LEU A N 1
ATOM 1469 C CA . LEU A 1 183 ? -6.759 -7.628 4.826 1.00 96.31 183 LEU A CA 1
ATOM 1470 C C . LEU A 1 183 ? -8.072 -7.945 4.089 1.00 96.31 183 LEU A C 1
ATOM 1472 O O . LEU A 1 183 ? -9.104 -8.151 4.734 1.00 96.31 183 LEU A O 1
ATOM 1476 N N . LYS A 1 184 ? -8.036 -8.062 2.755 1.00 95.94 184 LYS A N 1
ATOM 1477 C CA . LYS A 1 184 ? -9.177 -8.505 1.930 1.00 95.94 184 LYS A CA 1
ATOM 1478 C C . LYS A 1 184 ? -9.603 -9.938 2.279 1.00 95.94 184 LYS A C 1
ATOM 1480 O O . LYS A 1 184 ? -10.799 -10.212 2.419 1.00 95.94 184 LYS A O 1
ATOM 1485 N N . ALA A 1 185 ? -8.649 -10.843 2.494 1.00 95.44 185 ALA A N 1
ATOM 1486 C CA . ALA A 1 185 ? -8.928 -12.213 2.931 1.00 95.44 185 ALA A CA 1
ATOM 1487 C C . ALA A 1 185 ? -9.584 -12.249 4.326 1.00 95.44 185 ALA A C 1
ATOM 1489 O O . ALA A 1 185 ? -10.570 -12.953 4.547 1.00 95.44 185 ALA A O 1
ATOM 1490 N N . ILE A 1 186 ? -9.105 -11.428 5.265 1.00 95.00 186 ILE A N 1
ATOM 1491 C CA . ILE A 1 186 ? -9.706 -11.287 6.600 1.00 95.00 186 ILE A CA 1
ATOM 1492 C C . ILE A 1 186 ? -11.131 -10.723 6.506 1.00 95.00 186 ILE A C 1
ATOM 1494 O O . ILE A 1 186 ? -12.029 -11.189 7.213 1.00 95.00 186 ILE A O 1
ATOM 1498 N N . ALA A 1 187 ? -11.365 -9.743 5.630 1.00 94.31 187 ALA A N 1
ATOM 1499 C CA . ALA A 1 187 ? -12.685 -9.159 5.429 1.00 94.31 187 ALA A CA 1
ATOM 1500 C C . ALA A 1 187 ? -13.688 -10.177 4.862 1.00 94.31 187 ALA A C 1
ATOM 1502 O O . ALA A 1 187 ? -14.835 -10.219 5.309 1.00 94.31 187 ALA A O 1
ATOM 1503 N N . THR A 1 188 ? -13.279 -11.031 3.928 1.00 94.00 188 THR A N 1
ATOM 1504 C CA . THR A 1 188 ? -14.154 -12.059 3.332 1.00 94.00 188 THR A CA 1
ATOM 1505 C C . THR A 1 188 ? -14.350 -13.285 4.231 1.00 94.00 188 THR A C 1
ATOM 1507 O O . THR A 1 188 ? -15.362 -13.976 4.116 1.00 94.00 188 THR A O 1
ATOM 1510 N N . GLY A 1 189 ? -13.445 -13.518 5.184 1.00 89.69 189 GLY A N 1
ATOM 1511 C CA . GLY A 1 189 ? -13.492 -14.651 6.105 1.00 89.69 189 GLY A CA 1
ATOM 1512 C C . GLY A 1 189 ? -14.693 -14.690 7.077 1.00 89.69 189 GLY A C 1
ATOM 1513 O O . GLY A 1 189 ? -15.431 -13.711 7.255 1.00 89.69 189 GLY A O 1
ATOM 1514 N N . PRO A 1 190 ? -14.906 -15.837 7.753 1.00 86.12 190 PRO A N 1
ATOM 1515 C CA . PRO A 1 190 ? -16.022 -16.041 8.676 1.00 86.12 190 PRO A CA 1
ATOM 1516 C C . PRO A 1 190 ? -15.897 -15.207 9.964 1.00 86.12 190 PRO A C 1
ATOM 1518 O O . PRO A 1 190 ? -14.866 -15.195 10.635 1.00 86.12 190 PRO A O 1
ATOM 1521 N N . GLN A 1 191 ? -16.998 -14.576 10.386 1.00 81.94 191 GLN A N 1
ATOM 1522 C CA . GLN A 1 191 ? -17.069 -13.752 11.603 1.00 81.94 191 GLN A CA 1
ATOM 1523 C C . GLN A 1 191 ? -17.424 -14.573 12.853 1.00 81.94 191 GLN A C 1
ATOM 1525 O O . GLN A 1 191 ? -18.476 -14.373 13.463 1.00 81.94 191 GLN A O 1
ATOM 1530 N N . ARG A 1 192 ? -16.574 -15.526 13.243 1.00 83.38 192 ARG A N 1
ATOM 1531 C CA . ARG A 1 192 ? -16.823 -16.370 14.427 1.00 83.38 192 ARG A CA 1
ATOM 1532 C C . ARG A 1 192 ? -15.675 -16.313 15.431 1.00 83.38 192 ARG A C 1
ATOM 1534 O O . ARG A 1 192 ? -14.507 -16.199 15.065 1.00 83.38 192 ARG A O 1
ATOM 1541 N N . GLY A 1 193 ? -16.032 -16.391 16.713 1.00 87.75 193 GLY A N 1
ATOM 1542 C CA . GLY A 1 193 ? -15.087 -16.434 17.829 1.00 87.75 193 GLY A CA 1
ATOM 1543 C C . GLY A 1 193 ? -14.109 -15.256 17.844 1.00 87.75 193 GLY A C 1
ATOM 1544 O O . GLY A 1 193 ? -14.504 -14.101 17.675 1.00 87.75 193 GLY A O 1
ATOM 1545 N N . LYS A 1 194 ? -12.822 -15.569 18.024 1.00 84.75 194 LYS A N 1
ATOM 1546 C CA . LYS A 1 194 ? -11.724 -14.595 18.153 1.00 84.75 194 LYS A CA 1
ATOM 1547 C C . LYS A 1 194 ? -11.527 -13.714 16.906 1.00 84.75 194 LYS A C 1
ATOM 1549 O O . LYS A 1 194 ? -11.026 -12.603 17.029 1.00 84.75 194 LYS A O 1
ATOM 1554 N N . ASN A 1 195 ? -11.997 -14.153 15.736 1.00 86.25 195 ASN A N 1
ATOM 1555 C CA . ASN A 1 195 ? -11.814 -13.436 14.467 1.00 86.25 195 ASN A CA 1
ATOM 1556 C C . ASN A 1 195 ? -12.944 -12.445 14.148 1.00 86.25 195 ASN A C 1
ATOM 1558 O O . ASN A 1 195 ? -12.867 -11.720 13.157 1.00 86.25 195 ASN A O 1
ATOM 1562 N N . LYS A 1 196 ? -13.986 -12.366 14.989 1.00 90.50 196 LYS A N 1
ATOM 1563 C CA . LYS A 1 196 ? -15.141 -11.485 14.763 1.00 90.50 196 LYS A CA 1
ATOM 1564 C C . LYS A 1 196 ? -14.741 -10.011 14.618 1.00 90.50 196 LYS A C 1
ATOM 1566 O O . LYS A 1 196 ? -15.204 -9.349 13.691 1.00 90.50 196 LYS A O 1
ATOM 1571 N N . TYR A 1 197 ? -13.909 -9.497 15.527 1.00 92.44 197 TYR A N 1
ATOM 1572 C CA . TYR A 1 197 ? -13.510 -8.085 15.526 1.00 92.44 197 TYR A CA 1
ATOM 1573 C C . TYR A 1 197 ? -12.521 -7.737 14.407 1.00 92.44 197 TYR A C 1
ATOM 1575 O O . TYR A 1 197 ? -12.813 -6.776 13.699 1.00 92.44 197 TYR A O 1
ATOM 1583 N N . PRO A 1 198 ? -11.446 -8.515 14.159 1.00 93.56 198 PRO A N 1
ATOM 1584 C CA . PRO A 1 198 ? -10.566 -8.288 13.010 1.00 93.56 198 PRO A CA 1
ATOM 1585 C C . PRO A 1 198 ? -11.306 -8.298 11.668 1.00 93.56 198 PRO A C 1
ATOM 1587 O O . PRO A 1 198 ? -11.174 -7.357 10.892 1.00 93.56 198 PRO A O 1
ATOM 1590 N N . ALA A 1 199 ? -12.164 -9.296 11.421 1.00 93.94 199 ALA A N 1
ATOM 1591 C CA . ALA A 1 199 ? -12.930 -9.386 10.176 1.00 93.94 199 ALA A CA 1
ATOM 1592 C C . ALA A 1 199 ? -13.890 -8.201 9.997 1.00 93.94 199 ALA A C 1
ATOM 1594 O O . ALA A 1 199 ? -14.027 -7.648 8.907 1.00 93.94 199 ALA A O 1
ATOM 1595 N N . ARG A 1 200 ? -14.560 -7.775 11.076 1.00 93.19 200 ARG A N 1
ATOM 1596 C CA . ARG A 1 200 ? -15.443 -6.603 11.036 1.00 93.19 200 ARG A CA 1
ATOM 1597 C C . ARG A 1 200 ? -14.663 -5.302 10.837 1.00 93.19 200 ARG A C 1
ATOM 1599 O O . ARG A 1 200 ? -15.125 -4.455 10.081 1.00 93.19 200 ARG A O 1
ATOM 1606 N N . ALA A 1 201 ? -13.515 -5.149 11.491 1.00 94.50 201 ALA A N 1
ATOM 1607 C CA . ALA A 1 201 ? -12.649 -3.986 11.341 1.00 94.50 201 ALA A CA 1
ATOM 1608 C C . ALA A 1 201 ? -12.112 -3.874 9.906 1.00 94.50 201 ALA A C 1
ATOM 1610 O O . ALA A 1 201 ? -12.202 -2.802 9.320 1.00 94.50 201 ALA A O 1
ATOM 1611 N N . ALA A 1 202 ? -11.677 -4.988 9.307 1.00 95.69 202 ALA A N 1
ATOM 1612 C CA . ALA A 1 202 ? -11.241 -5.042 7.912 1.00 95.69 202 ALA A CA 1
ATOM 1613 C C . ALA A 1 202 ? -12.359 -4.643 6.932 1.00 95.69 202 ALA A C 1
ATOM 1615 O O . ALA A 1 202 ? -12.129 -3.838 6.037 1.00 95.69 202 ALA A O 1
ATOM 1616 N N . ARG A 1 203 ? -13.598 -5.120 7.135 1.00 94.75 203 ARG A N 1
ATOM 1617 C CA . ARG A 1 203 ? -14.760 -4.692 6.324 1.00 94.75 203 ARG A CA 1
ATOM 1618 C C . ARG A 1 203 ? -15.071 -3.207 6.470 1.00 94.75 203 ARG A C 1
ATOM 1620 O O . ARG A 1 203 ? -15.406 -2.560 5.488 1.00 94.75 203 ARG A O 1
ATOM 1627 N N . ILE A 1 204 ? -14.988 -2.677 7.693 1.00 93.50 204 ILE A N 1
ATOM 1628 C CA . ILE A 1 204 ? -15.173 -1.241 7.929 1.00 93.50 204 ILE A CA 1
ATOM 1629 C C . ILE A 1 204 ? -14.090 -0.452 7.202 1.00 93.50 204 ILE A C 1
ATOM 1631 O O . ILE A 1 204 ? -14.399 0.529 6.545 1.00 93.50 204 ILE A O 1
ATOM 1635 N N . PHE A 1 205 ? -12.841 -0.895 7.278 1.00 94.94 205 PHE A N 1
ATOM 1636 C CA . PHE A 1 205 ? -11.735 -0.227 6.611 1.00 94.94 205 PHE A CA 1
ATOM 1637 C C . PHE A 1 205 ? -11.891 -0.232 5.079 1.00 94.94 205 PHE A C 1
ATOM 1639 O O . PHE A 1 205 ? -11.784 0.819 4.457 1.00 94.94 205 PHE A O 1
ATOM 1646 N N . LEU A 1 206 ? -12.223 -1.382 4.483 1.00 94.81 206 LEU A N 1
ATOM 1647 C CA . LEU A 1 206 ? -12.265 -1.569 3.027 1.00 94.81 206 LEU A CA 1
ATOM 1648 C C . LEU A 1 206 ? -13.557 -1.098 2.338 1.00 94.81 206 LEU A C 1
ATOM 1650 O O . LEU A 1 206 ? -13.566 -0.979 1.117 1.00 94.81 206 LEU A O 1
ATOM 1654 N N . SER A 1 207 ? -14.666 -0.892 3.060 1.00 90.62 207 SER A N 1
ATOM 1655 C CA . SER A 1 207 ? -15.971 -0.632 2.430 1.00 90.62 207 SER A CA 1
ATOM 1656 C C . SER A 1 207 ? -16.663 0.632 2.962 1.00 90.62 207 SER A C 1
ATOM 1658 O O . SER A 1 207 ? -17.103 0.642 4.122 1.00 90.62 207 SER A O 1
ATOM 1660 N N . PRO A 1 208 ? -16.869 1.655 2.106 1.00 78.12 208 PRO A N 1
ATOM 1661 C CA . PRO A 1 208 ? -17.676 2.816 2.449 1.00 78.12 208 PRO A CA 1
ATOM 1662 C C . PRO A 1 208 ? -19.127 2.381 2.681 1.00 78.12 208 PRO A C 1
ATOM 1664 O O . PRO A 1 208 ? -19.779 1.826 1.804 1.00 78.12 208 PRO A O 1
ATOM 1667 N N . GLY A 1 209 ? -19.632 2.588 3.899 1.00 73.56 209 GLY A N 1
ATOM 1668 C CA . GLY A 1 209 ? -21.007 2.233 4.290 1.00 73.56 209 GLY A CA 1
ATOM 1669 C C . GLY A 1 209 ? -21.101 1.348 5.532 1.00 73.56 209 GLY A C 1
ATOM 1670 O O . GLY A 1 209 ? -22.140 1.299 6.195 1.00 73.56 209 GLY A O 1
ATOM 1671 N N . SER A 1 210 ? -20.000 0.712 5.928 1.00 79.38 210 SER A N 1
ATOM 1672 C CA . SER A 1 210 ? -19.957 -0.037 7.180 1.00 79.38 210 SE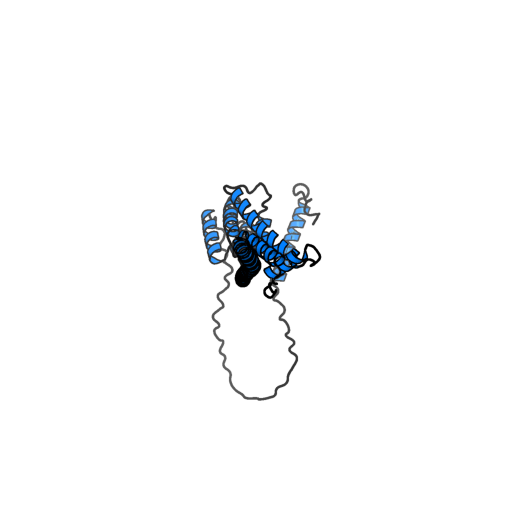R A CA 1
ATOM 1673 C C . SER A 1 210 ? -19.904 0.913 8.381 1.00 79.38 210 SER A C 1
ATOM 1675 O O . SER A 1 210 ? -18.995 1.730 8.522 1.00 79.38 210 SER A O 1
ATOM 1677 N N . ARG A 1 211 ? -20.883 0.805 9.286 1.00 80.56 211 ARG A N 1
ATOM 1678 C CA . ARG A 1 211 ? -20.947 1.660 10.480 1.00 80.56 211 ARG A CA 1
ATOM 1679 C C . ARG A 1 211 ? -19.876 1.279 11.502 1.00 80.56 211 ARG A C 1
ATOM 1681 O O . ARG A 1 211 ? -19.803 0.125 11.942 1.00 80.56 211 ARG A O 1
ATOM 1688 N N . LEU A 1 212 ? -19.129 2.284 11.960 1.00 84.94 212 LEU A N 1
ATOM 1689 C CA . LEU A 1 212 ? -18.255 2.179 13.123 1.00 84.94 212 LEU A CA 1
ATOM 1690 C C . LEU A 1 212 ? -19.123 2.022 14.384 1.00 84.94 212 LEU A C 1
ATOM 1692 O O . LEU A 1 212 ? -19.771 2.956 14.846 1.00 84.94 212 LEU A O 1
ATOM 1696 N N . GLY A 1 213 ? -19.189 0.804 14.913 1.00 77.00 213 GLY A N 1
ATOM 1697 C CA . GLY A 1 213 ? -19.815 0.512 16.203 1.00 77.00 213 GLY A CA 1
ATOM 1698 C C . GLY A 1 213 ? -19.080 1.124 17.407 1.00 77.00 213 GLY A C 1
ATOM 1699 O O . GLY A 1 213 ? -17.908 1.483 17.347 1.00 77.00 213 GLY A O 1
ATOM 1700 N N . GLY A 1 214 ? -19.774 1.197 18.542 1.00 79.19 214 GLY A N 1
ATOM 1701 C CA . GLY A 1 214 ? -19.242 1.754 19.789 1.00 79.19 214 GLY A CA 1
ATOM 1702 C C . GLY A 1 214 ? -18.433 0.782 20.656 1.00 79.19 214 GLY A C 1
ATOM 1703 O O . GLY A 1 214 ? -18.186 1.099 21.812 1.00 79.19 214 GLY A O 1
ATOM 1704 N N . ASP A 1 215 ? -18.030 -0.392 20.171 1.00 88.38 215 ASP A N 1
ATOM 1705 C CA . ASP A 1 215 ? -17.265 -1.373 20.963 1.00 88.38 215 ASP A CA 1
ATOM 1706 C C . ASP A 1 215 ? -15.779 -0.978 21.038 1.00 88.38 215 ASP A C 1
ATOM 1708 O O . ASP A 1 215 ? -15.173 -0.646 20.023 1.00 88.38 215 ASP A O 1
ATOM 1712 N N . THR A 1 216 ? -15.185 -0.982 22.235 1.00 88.38 216 THR A N 1
ATOM 1713 C CA . THR A 1 216 ? -13.777 -0.596 22.442 1.00 88.38 216 THR A CA 1
ATOM 1714 C C . THR A 1 216 ? -12.818 -1.528 21.703 1.00 88.38 216 THR A C 1
ATOM 1716 O O . THR A 1 216 ? -11.927 -1.040 21.016 1.00 88.38 216 THR A O 1
ATOM 1719 N N . THR A 1 217 ? -13.067 -2.839 21.735 1.00 91.12 217 THR A N 1
ATOM 1720 C CA . THR A 1 217 ? -12.223 -3.837 21.049 1.00 91.12 217 THR A CA 1
ATOM 1721 C C . THR A 1 217 ? -12.245 -3.665 19.531 1.00 91.12 217 THR A C 1
ATOM 1723 O O . THR A 1 217 ? -11.235 -3.827 18.850 1.00 91.12 217 THR A O 1
ATOM 1726 N N . MET A 1 218 ? -13.396 -3.271 18.982 1.00 92.44 218 MET A N 1
ATOM 1727 C CA . MET A 1 218 ? -13.532 -2.985 17.559 1.00 92.44 218 MET A CA 1
ATOM 1728 C C . MET A 1 218 ? -12.802 -1.693 17.173 1.00 92.44 218 MET A C 1
ATOM 1730 O O . MET A 1 218 ? -12.098 -1.676 16.168 1.00 92.44 218 MET A O 1
ATOM 1734 N N . LEU A 1 219 ? -12.914 -0.631 17.981 1.00 92.62 219 LEU A N 1
ATOM 1735 C CA . LEU A 1 219 ? -12.184 0.623 17.751 1.00 92.62 219 LEU A CA 1
ATOM 1736 C C . LEU A 1 219 ? -10.664 0.428 17.815 1.00 92.62 219 LEU A C 1
ATOM 1738 O O . LEU A 1 219 ? -9.938 1.063 17.055 1.00 92.62 219 LEU A O 1
ATOM 1742 N N . GLU A 1 220 ? -10.181 -0.430 18.713 1.00 93.81 220 GLU A N 1
ATOM 1743 C CA . GLU A 1 220 ? -8.769 -0.817 18.789 1.00 93.81 220 GLU A CA 1
ATOM 1744 C C . GLU A 1 220 ? -8.334 -1.598 17.550 1.00 93.81 220 GLU A C 1
ATOM 1746 O O . GLU A 1 220 ? -7.302 -1.277 16.967 1.00 93.81 220 GLU A O 1
ATOM 1751 N N . ALA A 1 221 ? -9.148 -2.553 17.091 1.00 94.62 221 ALA A N 1
ATOM 1752 C CA . ALA A 1 221 ? -8.869 -3.303 15.870 1.00 94.62 221 ALA A CA 1
ATOM 1753 C C . ALA A 1 221 ? -8.802 -2.393 14.630 1.00 94.62 221 ALA A C 1
ATOM 1755 O O . ALA A 1 221 ? -7.873 -2.515 13.839 1.00 94.62 221 ALA A O 1
ATOM 1756 N N . VAL A 1 222 ? -9.735 -1.444 14.477 1.00 94.44 222 VAL A N 1
ATOM 1757 C CA . VAL A 1 222 ? -9.697 -0.471 13.368 1.00 94.44 222 VAL A CA 1
ATOM 1758 C C . VAL A 1 222 ? -8.489 0.461 13.501 1.00 94.44 222 VAL A C 1
ATOM 1760 O O . VAL A 1 222 ? -7.813 0.721 12.512 1.00 94.44 222 VAL A O 1
ATOM 1763 N N . ALA A 1 223 ? -8.165 0.926 14.711 1.00 95.19 223 ALA A N 1
ATOM 1764 C CA . ALA A 1 223 ? -6.993 1.774 14.933 1.00 95.19 223 ALA A CA 1
ATOM 1765 C C . ALA A 1 223 ? -5.677 1.061 14.595 1.00 95.19 223 ALA A C 1
ATOM 1767 O O . ALA A 1 223 ? -4.776 1.688 14.048 1.00 95.19 223 ALA A O 1
ATOM 1768 N N . LYS A 1 224 ? -5.587 -0.242 14.885 1.00 96.25 224 LYS A N 1
ATOM 1769 C CA . LYS A 1 224 ? -4.441 -1.069 14.507 1.00 96.25 224 LYS A CA 1
ATOM 1770 C C . LYS A 1 224 ? -4.292 -1.170 12.983 1.00 96.25 224 LYS A C 1
ATOM 1772 O O . LYS A 1 224 ? -3.187 -1.034 12.471 1.00 96.25 224 LYS A O 1
ATOM 1777 N N . ILE A 1 225 ? -5.397 -1.348 12.255 1.00 96.75 225 ILE A N 1
ATOM 1778 C CA . ILE A 1 225 ? -5.369 -1.355 10.783 1.00 96.75 225 ILE A CA 1
ATOM 1779 C C . ILE A 1 225 ? -4.880 -0.000 10.252 1.00 96.75 225 ILE A C 1
ATOM 1781 O O . ILE A 1 225 ? -4.048 0.018 9.356 1.00 96.75 225 ILE A O 1
ATOM 1785 N N . PHE A 1 226 ? -5.320 1.125 10.830 1.00 96.69 226 PHE A N 1
ATOM 1786 C CA . PHE A 1 226 ? -4.815 2.449 10.442 1.00 96.69 226 PHE A CA 1
ATOM 1787 C C . PHE A 1 226 ? -3.319 2.634 10.717 1.00 96.69 226 PHE A C 1
ATOM 1789 O O . PHE A 1 226 ? -2.626 3.184 9.869 1.00 96.69 226 PHE A O 1
ATOM 1796 N N . SER A 1 227 ? -2.793 2.163 11.855 1.00 95.69 227 SER A N 1
ATOM 1797 C CA . SER A 1 227 ? -1.347 2.254 12.110 1.00 95.69 227 SER A CA 1
ATOM 1798 C C . SER A 1 227 ? -0.534 1.452 11.095 1.00 95.69 227 SER A C 1
ATOM 1800 O O . SER A 1 227 ? 0.476 1.943 10.608 1.00 95.69 227 SER A O 1
ATOM 1802 N N . GLU A 1 228 ? -0.997 0.251 10.734 1.00 96.06 228 GLU A N 1
ATOM 1803 C CA . GLU A 1 228 ? -0.340 -0.565 9.707 1.00 96.06 228 GLU A CA 1
ATOM 1804 C C . GLU A 1 228 ? -0.503 0.049 8.304 1.00 96.06 228 GLU A C 1
ATOM 1806 O O . GLU A 1 228 ? 0.419 -0.004 7.492 1.00 96.06 228 GLU A O 1
ATOM 1811 N N . TYR A 1 229 ? -1.649 0.672 8.019 1.00 96.00 229 TYR A N 1
ATOM 1812 C CA . TYR A 1 229 ? -1.896 1.383 6.766 1.00 96.00 229 TYR A CA 1
ATOM 1813 C C . TYR A 1 229 ? -0.956 2.576 6.582 1.00 96.00 229 TYR A C 1
ATOM 1815 O O . TYR A 1 229 ? -0.393 2.722 5.505 1.00 96.00 229 TYR A O 1
ATOM 1823 N N . HIS A 1 230 ? -0.738 3.398 7.612 1.00 95.44 230 HIS A N 1
ATOM 1824 C CA . HIS A 1 230 ? 0.106 4.598 7.513 1.00 95.44 230 HIS A CA 1
ATOM 1825 C C . HIS A 1 230 ? 1.564 4.278 7.153 1.00 95.44 230 HIS A C 1
ATOM 1827 O O . HIS A 1 230 ? 2.208 5.042 6.441 1.00 95.44 230 HIS A O 1
ATOM 1833 N N . GLU A 1 231 ? 2.080 3.115 7.558 1.00 94.38 231 GLU A N 1
ATOM 1834 C CA . GLU A 1 231 ? 3.406 2.632 7.132 1.00 94.38 231 GLU A CA 1
ATOM 1835 C C . GLU A 1 231 ? 3.472 2.287 5.632 1.00 94.38 231 GLU A C 1
ATOM 1837 O O . GLU A 1 231 ? 4.555 2.196 5.056 1.00 94.38 231 GLU A O 1
ATOM 1842 N N . ARG A 1 232 ? 2.313 2.050 5.009 1.00 94.69 232 ARG A N 1
ATOM 1843 C CA . ARG A 1 232 ? 2.143 1.501 3.655 1.00 94.69 232 ARG A CA 1
ATOM 1844 C C . ARG A 1 232 ? 1.401 2.454 2.713 1.00 94.69 232 ARG A C 1
ATOM 1846 O O . ARG A 1 232 ? 1.240 2.132 1.538 1.00 94.69 232 ARG A O 1
ATOM 1853 N N . GLU A 1 233 ? 0.956 3.608 3.214 1.00 93.62 233 GLU A N 1
ATOM 1854 C CA . GLU A 1 233 ? 0.025 4.523 2.543 1.00 93.62 233 GLU A CA 1
ATOM 1855 C C . GLU A 1 233 ? 0.515 4.901 1.145 1.00 93.62 233 GLU A C 1
ATOM 1857 O O . GLU A 1 233 ? -0.255 4.846 0.189 1.00 93.62 233 GLU A O 1
ATOM 1862 N N . ILE A 1 234 ? 1.806 5.223 1.027 1.00 91.62 234 ILE A N 1
ATOM 1863 C CA . ILE A 1 234 ? 2.457 5.695 -0.204 1.00 91.62 234 ILE A CA 1
ATOM 1864 C C . ILE A 1 234 ? 2.128 4.791 -1.405 1.00 91.62 234 ILE A C 1
ATOM 1866 O O . ILE A 1 234 ? 1.900 5.288 -2.503 1.00 91.62 234 ILE A O 1
ATOM 1870 N N . TRP A 1 235 ? 2.043 3.472 -1.209 1.00 92.19 235 TRP A N 1
ATOM 1871 C CA . TRP A 1 235 ? 1.830 2.513 -2.302 1.00 92.19 235 TRP A CA 1
ATOM 1872 C C . TRP A 1 235 ? 0.381 2.073 -2.499 1.00 92.19 235 TRP A C 1
ATOM 1874 O O . TRP A 1 235 ? 0.088 1.429 -3.503 1.00 92.19 235 TRP A O 1
ATOM 1884 N N . LEU A 1 236 ? -0.508 2.377 -1.550 1.00 92.69 236 LEU A N 1
ATOM 1885 C CA . LEU A 1 236 ? -1.889 1.880 -1.537 1.00 92.69 236 LEU A CA 1
ATOM 1886 C C . LEU A 1 236 ? -2.929 2.967 -1.838 1.00 92.69 236 LEU A C 1
ATOM 1888 O O . LEU A 1 236 ? -4.125 2.682 -1.866 1.00 92.69 236 LEU A O 1
ATOM 1892 N N . ARG A 1 237 ? -2.492 4.210 -2.070 1.00 87.25 237 ARG A N 1
ATOM 1893 C CA . ARG A 1 237 ? -3.361 5.371 -2.333 1.00 87.25 237 ARG A CA 1
ATOM 1894 C C . ARG A 1 237 ? -4.286 5.216 -3.534 1.00 87.25 237 ARG A C 1
ATOM 1896 O O . ARG A 1 237 ? -5.358 5.811 -3.540 1.00 87.25 237 ARG A O 1
ATOM 1903 N N . THR A 1 238 ? -3.871 4.467 -4.549 1.00 86.94 238 THR A N 1
ATOM 1904 C CA . THR A 1 238 ? -4.678 4.206 -5.748 1.00 86.94 238 THR A CA 1
ATOM 1905 C C . THR A 1 238 ? -5.653 3.050 -5.559 1.00 86.94 238 THR A C 1
ATOM 1907 O O . THR A 1 238 ? -6.732 3.064 -6.146 1.00 86.94 238 THR A O 1
ATOM 1910 N N . ASP A 1 239 ? -5.303 2.076 -4.719 1.00 88.69 239 ASP A N 1
ATOM 1911 C CA . ASP A 1 239 ? -6.109 0.877 -4.472 1.00 88.69 239 ASP A CA 1
ATOM 1912 C C . ASP A 1 239 ? -7.176 1.081 -3.381 1.00 88.69 239 ASP A C 1
ATOM 1914 O O . ASP A 1 239 ? -8.098 0.271 -3.245 1.00 88.69 239 ASP A O 1
ATOM 1918 N N . LEU A 1 240 ? -7.055 2.145 -2.580 1.00 91.31 240 LEU A N 1
ATOM 1919 C CA . LEU A 1 240 ? -7.950 2.468 -1.472 1.00 91.31 240 LEU A CA 1
ATOM 1920 C C . LEU A 1 240 ? -8.534 3.878 -1.619 1.00 91.31 240 LEU A C 1
ATOM 1922 O O . LEU A 1 240 ? -7.834 4.832 -1.943 1.00 91.31 240 LEU A O 1
ATOM 1926 N N . ASP A 1 241 ? -9.825 4.029 -1.314 1.00 90.69 241 ASP A N 1
ATOM 1927 C CA . ASP A 1 241 ? -10.498 5.332 -1.327 1.00 90.69 241 ASP A CA 1
ATOM 1928 C C . ASP A 1 241 ? -9.972 6.225 -0.187 1.00 90.69 241 ASP A C 1
ATOM 1930 O O . ASP A 1 241 ? -10.361 6.102 0.980 1.00 90.69 241 ASP A O 1
ATOM 1934 N N . SER A 1 242 ? -9.073 7.146 -0.540 1.00 89.81 242 SER A N 1
ATOM 1935 C CA . SER A 1 242 ? -8.441 8.078 0.398 1.00 89.81 242 SER A CA 1
ATOM 1936 C C . SER A 1 242 ? -9.444 8.993 1.110 1.00 89.81 242 SER A C 1
ATOM 1938 O O . SER A 1 242 ? -9.279 9.277 2.299 1.00 89.81 242 SER A O 1
ATOM 1940 N N . ILE A 1 243 ? -10.521 9.409 0.435 1.00 90.56 243 ILE A N 1
ATOM 1941 C CA . ILE A 1 243 ? -11.553 10.282 1.012 1.00 90.56 243 ILE A CA 1
ATOM 1942 C C . ILE A 1 243 ? -12.330 9.513 2.078 1.00 90.56 243 ILE A C 1
ATOM 1944 O O . ILE A 1 243 ? -12.606 10.033 3.166 1.00 90.56 243 ILE A O 1
ATOM 1948 N N . TRP A 1 244 ? -12.678 8.262 1.782 1.00 92.38 244 TRP A N 1
ATOM 1949 C CA . TRP A 1 244 ? -13.305 7.371 2.748 1.00 92.38 244 TRP A CA 1
ATOM 1950 C C . TRP A 1 244 ? -12.417 7.155 3.977 1.00 92.38 244 TRP A C 1
ATOM 1952 O O . TRP A 1 244 ? -12.884 7.351 5.104 1.00 92.38 244 TRP A O 1
ATOM 1962 N N . LEU A 1 245 ? -11.142 6.809 3.778 1.00 94.00 245 LEU A N 1
ATOM 1963 C CA . LEU A 1 245 ? -10.217 6.524 4.875 1.00 94.00 245 LEU A CA 1
ATOM 1964 C C . LEU A 1 245 ? -10.005 7.737 5.789 1.00 94.00 245 LEU A C 1
ATOM 1966 O O . LEU A 1 245 ? -10.087 7.590 7.009 1.00 94.00 245 LEU A O 1
ATOM 1970 N N . GLN A 1 246 ? -9.861 8.941 5.228 1.00 92.69 246 GLN A N 1
ATOM 1971 C CA . GLN A 1 246 ? -9.765 10.180 6.011 1.00 92.69 246 GLN A CA 1
ATOM 1972 C C . GLN A 1 246 ? -11.014 10.421 6.871 1.00 92.69 246 GLN A C 1
ATOM 1974 O O . GLN A 1 246 ? -10.921 10.761 8.055 1.00 92.69 246 GLN A O 1
ATOM 1979 N N . ARG A 1 247 ? -12.213 10.215 6.306 1.00 92.19 247 ARG A N 1
ATOM 1980 C CA . ARG A 1 247 ? -13.475 10.345 7.056 1.00 92.19 247 ARG A CA 1
ATOM 1981 C C . ARG A 1 247 ? -13.580 9.299 8.160 1.00 92.19 247 ARG A C 1
ATOM 1983 O O . ARG A 1 247 ? -14.032 9.613 9.265 1.00 92.19 247 ARG A O 1
ATOM 1990 N N . LEU A 1 248 ? -13.189 8.061 7.873 1.00 92.06 248 LEU A N 1
ATOM 1991 C CA . LEU A 1 248 ? -13.217 6.968 8.837 1.00 92.06 248 LEU A CA 1
ATOM 1992 C C . LEU A 1 248 ? -12.250 7.227 10.001 1.00 92.06 248 LEU A C 1
ATOM 1994 O O . LEU A 1 248 ? -12.640 7.051 11.157 1.00 92.06 248 LEU A O 1
ATOM 1998 N N . GLU A 1 249 ? -11.040 7.709 9.723 1.00 93.94 249 GLU A N 1
ATOM 1999 C CA . GLU A 1 249 ? -10.049 8.068 10.740 1.00 93.94 249 GLU A CA 1
ATOM 2000 C C . GLU A 1 249 ? -10.533 9.227 11.623 1.00 93.94 249 GLU A C 1
ATOM 2002 O O . GLU A 1 249 ? -10.520 9.126 12.854 1.00 93.94 249 GLU A O 1
ATOM 2007 N N . ALA A 1 250 ? -11.072 10.291 11.018 1.00 90.75 250 ALA A N 1
ATOM 2008 C CA . ALA A 1 250 ? -11.658 11.411 11.755 1.00 90.75 250 ALA A CA 1
ATOM 2009 C C . ALA A 1 250 ? -12.808 10.957 12.674 1.00 90.75 250 ALA A C 1
ATOM 2011 O O . ALA A 1 250 ? -12.903 11.377 13.835 1.00 90.75 250 ALA A O 1
ATOM 2012 N N . ASN A 1 251 ? -13.661 10.051 12.188 1.00 89.25 251 ASN A N 1
ATOM 2013 C CA . ASN A 1 251 ? -14.731 9.455 12.984 1.00 89.25 251 ASN A CA 1
ATOM 2014 C C . ASN A 1 251 ? -14.183 8.592 14.129 1.00 89.25 251 ASN A C 1
ATOM 2016 O O . ASN A 1 251 ? -14.684 8.684 15.251 1.00 89.25 251 ASN A O 1
ATOM 2020 N N . LEU A 1 252 ? -13.136 7.800 13.888 1.00 92.38 252 LEU A N 1
ATOM 2021 C CA . LEU A 1 252 ? -12.481 6.991 14.915 1.00 92.38 252 LEU A CA 1
ATOM 2022 C C . LEU A 1 252 ? -11.895 7.863 16.031 1.00 92.38 252 LEU A C 1
ATOM 2024 O O . LEU A 1 252 ? -12.127 7.586 17.212 1.00 92.38 252 LEU A O 1
ATOM 2028 N N . LEU A 1 253 ? -11.205 8.950 15.678 1.00 91.19 253 LEU A N 1
ATOM 2029 C CA . LEU A 1 253 ? -10.665 9.915 16.639 1.00 91.19 253 LEU A CA 1
ATOM 2030 C C . LEU A 1 253 ? -11.780 10.603 17.436 1.00 91.19 253 LEU A C 1
ATOM 2032 O O . LEU A 1 253 ? -11.685 10.716 18.662 1.00 91.19 253 LEU A O 1
ATOM 2036 N N . ARG A 1 254 ? -12.876 10.999 16.774 1.00 89.50 254 ARG A N 1
ATOM 2037 C CA . ARG A 1 254 ? -14.052 11.585 17.436 1.00 89.50 254 ARG A CA 1
ATOM 2038 C C . ARG A 1 254 ? -14.672 10.615 18.443 1.00 89.50 254 ARG A C 1
ATOM 2040 O O . ARG A 1 254 ? -14.915 11.007 19.583 1.00 89.50 254 ARG A O 1
ATOM 2047 N N . VAL A 1 255 ? -14.899 9.357 18.064 1.00 87.06 255 VAL A N 1
ATOM 2048 C CA . VAL A 1 255 ? -15.494 8.348 18.957 1.00 87.06 255 VAL A CA 1
ATOM 2049 C C . VAL A 1 255 ? -14.572 8.044 20.140 1.00 87.06 255 VAL A C 1
ATOM 2051 O O . VAL A 1 255 ? -15.044 7.987 21.278 1.00 87.06 255 VAL A O 1
ATOM 2054 N N . LYS A 1 256 ? -13.256 7.918 19.913 1.00 88.38 256 LYS A N 1
ATOM 2055 C CA . LYS A 1 256 ? -12.272 7.762 20.999 1.00 88.38 256 LYS A CA 1
ATOM 2056 C C . LYS A 1 256 ? -12.299 8.953 21.961 1.00 88.38 256 LYS A C 1
ATOM 2058 O O . LYS A 1 256 ? -12.315 8.748 23.174 1.00 88.38 256 LYS A O 1
ATOM 2063 N N . LYS A 1 257 ? -12.378 10.184 21.442 1.00 88.94 257 LYS A N 1
ATOM 2064 C CA . LYS A 1 257 ? -12.471 11.408 22.254 1.00 88.94 257 LYS A CA 1
ATOM 2065 C C . LYS A 1 257 ? -13.740 11.438 23.109 1.00 88.94 257 LYS A C 1
ATOM 2067 O O . LYS A 1 257 ? -13.640 11.696 24.305 1.00 88.94 257 LYS A O 1
ATOM 2072 N N . ILE A 1 258 ? -14.902 11.125 22.531 1.00 86.19 258 ILE A N 1
ATOM 2073 C CA . ILE A 1 258 ? -16.181 11.077 23.263 1.00 86.19 258 ILE A CA 1
ATOM 2074 C C . ILE A 1 258 ? -16.118 10.028 24.379 1.00 86.19 258 ILE A C 1
ATOM 2076 O O . ILE A 1 258 ? -16.497 10.310 25.512 1.00 86.19 258 ILE A O 1
ATOM 2080 N N . LYS A 1 259 ? -15.573 8.836 24.106 1.00 83.94 259 LYS A N 1
ATOM 2081 C CA . LYS A 1 259 ? -15.397 7.805 25.139 1.00 83.94 259 LYS A CA 1
ATOM 2082 C C . LYS A 1 259 ? -14.472 8.249 26.266 1.00 83.94 259 LYS A C 1
ATOM 2084 O O . LYS A 1 259 ? -14.804 8.033 27.426 1.00 83.94 259 LYS A O 1
ATOM 2089 N N . ALA A 1 260 ? -13.347 8.880 25.937 1.00 83.81 260 ALA A N 1
ATOM 2090 C CA . ALA A 1 260 ? -12.414 9.401 26.932 1.00 83.81 260 ALA A CA 1
ATOM 2091 C C . ALA A 1 260 ? -13.023 10.541 27.769 1.00 83.81 260 ALA A C 1
ATOM 2093 O O . ALA A 1 260 ? -12.686 10.700 28.938 1.00 83.81 260 ALA A O 1
ATOM 2094 N N . GLN A 1 261 ? -13.921 11.344 27.193 1.00 84.62 261 GLN A N 1
ATOM 2095 C CA . GLN A 1 261 ? -14.669 12.362 27.935 1.00 84.62 261 GLN A CA 1
ATOM 2096 C C . GLN A 1 261 ? -15.720 11.729 28.852 1.00 84.62 261 GLN A C 1
ATOM 2098 O O . GLN A 1 261 ? -15.784 12.074 30.028 1.00 84.62 261 GLN A O 1
ATOM 2103 N N . ASN A 1 262 ? -16.484 10.754 28.357 1.00 81.94 262 ASN A N 1
ATOM 2104 C CA . ASN A 1 262 ? -17.501 10.067 29.153 1.00 81.94 262 ASN A CA 1
ATOM 2105 C C . ASN A 1 262 ? -16.887 9.256 30.302 1.00 81.94 262 ASN A C 1
ATOM 2107 O O . ASN A 1 262 ? -17.440 9.248 31.399 1.00 81.94 262 ASN A O 1
ATOM 2111 N N . SER A 1 263 ? -15.726 8.622 30.093 1.00 75.75 263 SER A N 1
ATOM 2112 C CA . SER A 1 263 ? -15.018 7.927 31.173 1.00 75.75 263 SER A CA 1
ATOM 2113 C C . SER A 1 263 ? -14.530 8.897 32.247 1.00 75.75 263 SER A C 1
ATOM 2115 O O . SER A 1 263 ? -14.668 8.599 33.428 1.00 75.75 263 SER A O 1
ATOM 2117 N N . LYS A 1 264 ? -14.047 10.089 31.867 1.00 79.50 264 LYS A N 1
ATOM 2118 C CA . LYS A 1 264 ? -13.702 11.149 32.828 1.00 79.50 264 LYS A CA 1
ATOM 2119 C C . LYS A 1 264 ? -14.915 11.597 33.633 1.00 79.50 264 LYS A C 1
ATOM 2121 O O . LYS A 1 264 ? -14.817 11.674 34.850 1.00 79.50 264 LYS A O 1
ATOM 2126 N N . ILE A 1 265 ? -16.052 11.849 32.980 1.00 78.00 265 ILE A N 1
ATOM 2127 C CA . ILE A 1 265 ? -17.297 12.238 33.663 1.00 78.00 265 ILE A CA 1
ATOM 2128 C C . ILE A 1 265 ? -17.712 11.164 34.672 1.00 78.00 265 ILE A C 1
ATOM 2130 O O . ILE A 1 265 ? -18.034 11.493 35.809 1.00 78.00 265 ILE A O 1
ATOM 2134 N N . LEU A 1 266 ? -17.649 9.887 34.290 1.00 67.38 266 LEU A N 1
ATOM 2135 C CA . LEU A 1 266 ? -17.998 8.783 35.181 1.00 67.38 266 LEU A CA 1
ATOM 2136 C C . LEU A 1 266 ? -17.028 8.671 36.366 1.00 67.38 266 LEU A C 1
ATOM 2138 O O . LEU A 1 266 ? -17.474 8.516 37.498 1.00 67.38 266 LEU A O 1
ATOM 2142 N N . VAL A 1 267 ? -15.721 8.826 36.140 1.00 74.06 267 VAL A N 1
ATOM 2143 C CA . VAL A 1 267 ? -14.720 8.864 37.220 1.00 74.06 267 VAL A CA 1
ATOM 2144 C C . VAL A 1 267 ? -14.963 10.048 38.158 1.00 74.06 267 VAL A C 1
ATOM 2146 O O . VAL A 1 267 ? -14.923 9.867 39.370 1.00 74.06 267 VAL A O 1
ATOM 2149 N N . TYR A 1 268 ? -15.272 11.237 37.634 1.00 81.75 268 TYR A N 1
ATOM 2150 C CA . TYR A 1 268 ? -15.617 12.395 38.463 1.00 81.75 268 TYR A CA 1
ATOM 2151 C C . TYR A 1 268 ? -16.901 12.175 39.260 1.00 81.75 268 TYR A C 1
ATOM 2153 O O . TYR A 1 268 ? -16.944 12.545 40.427 1.00 81.75 268 TYR A O 1
ATOM 2161 N N . ALA A 1 269 ? -17.923 11.549 38.673 1.00 72.12 269 ALA A N 1
ATOM 2162 C CA . ALA A 1 269 ? -19.157 11.220 39.379 1.00 72.12 269 ALA A CA 1
ATOM 2163 C C . ALA A 1 269 ? -18.902 10.232 40.527 1.00 72.12 269 ALA A C 1
ATOM 2165 O O . ALA A 1 269 ? -19.380 10.448 41.636 1.00 72.12 269 ALA A O 1
ATOM 2166 N N . VAL A 1 270 ? -18.091 9.196 40.287 1.00 73.38 270 VAL A N 1
ATOM 2167 C CA . VAL A 1 270 ? -17.684 8.227 41.315 1.00 73.38 270 VAL A CA 1
ATOM 2168 C C . VAL A 1 270 ? -16.863 8.907 42.416 1.00 73.38 270 VAL A C 1
ATOM 2170 O O . VAL A 1 270 ? -17.151 8.721 43.594 1.00 73.38 270 VAL A O 1
ATOM 2173 N N . LEU A 1 271 ? -15.886 9.745 42.057 1.00 78.56 271 LEU A N 1
ATOM 2174 C CA . LEU A 1 271 ? -15.092 10.507 43.025 1.00 78.56 271 LEU A CA 1
ATOM 2175 C C . LEU A 1 271 ? -15.937 11.499 43.829 1.00 78.56 271 LEU A C 1
ATOM 2177 O O . LEU A 1 271 ? -15.698 11.646 45.021 1.00 78.56 271 LEU A O 1
ATOM 2181 N N . MET A 1 272 ? -16.922 12.160 43.215 1.00 82.62 272 MET A N 1
ATOM 2182 C CA . MET A 1 272 ? -17.846 13.034 43.940 1.00 82.62 272 MET A CA 1
ATOM 2183 C C . MET A 1 272 ? -18.739 12.240 44.888 1.00 82.62 272 MET A C 1
ATOM 2185 O O . MET A 1 272 ? -18.921 12.671 46.019 1.00 82.62 272 MET A O 1
ATOM 2189 N N . PHE A 1 273 ? -19.237 11.074 44.473 1.00 79.31 273 PHE A N 1
ATOM 2190 C CA . PHE A 1 273 ? -20.043 10.208 45.333 1.00 79.31 273 PHE A CA 1
ATOM 2191 C C . PHE A 1 273 ? -19.256 9.785 46.583 1.00 79.31 273 PHE A C 1
ATOM 2193 O O . PHE A 1 273 ? -19.676 10.057 47.704 1.00 79.31 273 PHE A O 1
ATOM 2200 N N . PHE A 1 274 ? -18.047 9.245 46.398 1.00 79.75 274 PHE A N 1
ATOM 2201 C CA . PHE A 1 274 ? -17.177 8.875 47.518 1.00 79.75 274 PHE A CA 1
ATOM 2202 C C . PHE A 1 274 ? -16.679 10.080 48.323 1.00 79.75 274 PHE A C 1
ATOM 2204 O O . PHE A 1 274 ? -16.512 9.982 49.535 1.00 79.75 274 PHE A O 1
ATOM 2211 N N . GLY A 1 275 ? -16.443 11.221 47.673 1.00 83.69 275 GLY A N 1
ATOM 2212 C CA . GLY A 1 275 ? -16.029 12.454 48.334 1.00 83.69 275 GLY A CA 1
ATOM 2213 C C . GLY A 1 275 ? -17.113 13.016 49.250 1.00 83.69 275 GLY A C 1
ATOM 2214 O O . GLY A 1 275 ? -16.796 13.450 50.353 1.00 83.69 275 GLY A O 1
ATOM 2215 N N . ILE A 1 276 ? -18.381 12.966 48.831 1.00 86.94 276 ILE A N 1
ATOM 2216 C CA . ILE A 1 276 ? -19.530 13.386 49.644 1.00 86.94 276 ILE A CA 1
ATOM 2217 C C . ILE A 1 276 ? -19.689 12.464 50.855 1.00 86.94 276 ILE A C 1
ATOM 2219 O O . ILE A 1 276 ? -19.788 12.964 51.975 1.00 86.94 276 ILE A O 1
ATOM 2223 N N . ASP A 1 277 ? -19.636 11.145 50.659 1.00 80.81 277 ASP A N 1
ATOM 2224 C CA . ASP A 1 277 ? -19.733 10.174 51.758 1.00 80.81 277 ASP A CA 1
ATOM 2225 C C . ASP A 1 277 ? -18.577 10.326 52.756 1.00 80.81 277 ASP A C 1
ATOM 2227 O O . ASP A 1 277 ? -18.782 10.328 53.972 1.00 80.81 277 ASP A O 1
ATOM 2231 N N . PHE A 1 278 ? -17.354 10.519 52.254 1.00 86.19 278 PHE A N 1
ATOM 2232 C CA . PHE A 1 278 ? -16.184 10.760 53.093 1.00 86.19 278 PHE A CA 1
ATOM 2233 C C . PHE A 1 278 ? -16.309 12.067 53.882 1.00 86.19 278 PHE A C 1
ATOM 2235 O O . PHE A 1 278 ? -16.023 12.093 55.079 1.00 86.19 278 PHE A O 1
ATOM 2242 N N . LEU A 1 279 ? -16.764 13.146 53.238 1.00 88.50 279 LEU A N 1
ATOM 2243 C CA . LEU A 1 279 ? -16.969 14.437 53.892 1.00 88.50 279 LEU A CA 1
ATOM 2244 C C . LEU A 1 279 ? -18.059 14.341 54.967 1.00 88.50 279 LEU A C 1
ATOM 2246 O O . LEU A 1 279 ? -17.881 14.871 56.060 1.00 88.50 279 LEU A O 1
ATOM 2250 N N . TYR A 1 280 ? -19.148 13.622 54.693 1.00 91.50 280 TYR A N 1
ATOM 2251 C CA . TYR A 1 280 ? -20.216 13.376 55.659 1.00 91.50 280 TYR A CA 1
ATOM 2252 C C . TYR A 1 280 ? -19.711 12.600 56.883 1.00 91.50 280 TYR A C 1
ATOM 2254 O O . TYR A 1 280 ? -19.919 13.036 58.015 1.00 91.50 280 TYR A O 1
ATOM 2262 N N . LEU A 1 281 ? -18.983 11.497 56.671 1.00 89.69 281 LEU A N 1
ATOM 2263 C CA . LEU A 1 281 ? -18.371 10.717 57.753 1.00 89.69 281 LEU A CA 1
ATOM 2264 C C . LEU A 1 281 ? -17.373 11.547 58.567 1.00 89.69 281 LEU A C 1
ATOM 2266 O O . LEU A 1 281 ? -17.357 11.473 59.795 1.00 89.69 281 LEU A O 1
ATOM 2270 N N . PHE A 1 282 ? -16.556 12.361 57.897 1.00 89.81 282 PHE A N 1
ATOM 2271 C CA . PHE A 1 282 ? -15.596 13.242 58.551 1.00 89.81 282 PHE A CA 1
ATOM 2272 C C . PHE A 1 282 ? -16.292 14.290 59.427 1.00 89.81 282 PHE A C 1
ATOM 2274 O O . PHE A 1 282 ? -15.929 14.454 60.591 1.00 89.81 282 PHE A O 1
ATOM 2281 N N . VAL A 1 283 ? -17.320 14.963 58.900 1.00 91.19 283 VAL A N 1
ATOM 2282 C CA . VAL A 1 283 ? -18.106 15.956 59.648 1.00 91.19 283 VAL A CA 1
ATOM 2283 C C . VAL A 1 283 ? -18.833 15.300 60.823 1.00 91.19 283 VAL A C 1
ATOM 2285 O O . VAL A 1 283 ? -18.800 15.850 61.921 1.00 91.19 283 VAL A O 1
ATOM 2288 N N . SER A 1 284 ? -19.430 14.119 60.634 1.00 90.12 284 SER A N 1
ATOM 2289 C CA . SER A 1 284 ? -20.088 13.377 61.718 1.00 90.12 284 SER A CA 1
ATOM 2290 C C . SER A 1 284 ? -19.107 13.061 62.849 1.00 90.12 284 SER A C 1
ATOM 2292 O O . SER A 1 284 ? -19.356 13.426 63.996 1.00 90.12 284 SER A O 1
ATOM 2294 N N . ASN A 1 285 ? -17.946 12.484 62.522 1.00 89.19 285 ASN A N 1
ATOM 2295 C CA . ASN A 1 285 ? -16.911 12.168 63.509 1.00 89.19 285 ASN A CA 1
ATOM 2296 C C . ASN A 1 285 ? -16.371 13.419 64.220 1.00 89.19 285 ASN A C 1
ATOM 2298 O O . ASN A 1 285 ? -16.091 13.377 65.417 1.00 89.19 285 ASN A O 1
ATOM 2302 N N . LEU A 1 286 ? -16.228 14.542 63.509 1.00 90.50 286 LEU A N 1
ATOM 2303 C CA . LEU A 1 286 ? -15.798 15.811 64.098 1.00 90.50 286 LEU A CA 1
ATOM 2304 C C . LEU A 1 286 ? -16.829 16.337 65.108 1.00 90.50 286 LEU A C 1
ATOM 2306 O O . LEU A 1 286 ? -16.459 16.785 66.193 1.00 90.50 286 LEU A O 1
ATOM 2310 N N . VAL A 1 287 ? -18.117 16.280 64.760 1.00 92.19 287 VAL A N 1
ATOM 2311 C CA . VAL A 1 287 ? -19.213 16.695 65.646 1.00 92.19 287 VAL A CA 1
ATOM 2312 C C . VAL A 1 287 ? -19.251 15.819 66.896 1.00 92.19 287 VAL A C 1
ATOM 2314 O O . VAL A 1 287 ? -19.365 16.352 68.000 1.00 92.19 287 VAL A O 1
ATOM 2317 N N . ASP A 1 288 ? -19.108 14.504 66.741 1.00 92.12 288 ASP A N 1
ATOM 2318 C CA . ASP A 1 288 ? -19.076 13.571 67.869 1.00 92.12 288 ASP A CA 1
ATOM 2319 C C . ASP A 1 288 ? -17.858 13.820 68.769 1.00 92.12 288 ASP A C 1
ATOM 2321 O O . ASP A 1 288 ? -17.992 13.877 69.992 1.00 92.12 288 ASP A O 1
ATOM 2325 N N . PHE A 1 289 ? -16.686 14.086 68.184 1.00 90.25 289 PHE A N 1
ATOM 2326 C CA . PHE A 1 289 ? -15.480 14.456 68.928 1.00 90.25 289 PHE A CA 1
ATOM 2327 C C . PHE A 1 289 ? -15.645 15.759 69.724 1.00 90.25 289 PHE A C 1
ATOM 2329 O O . PHE A 1 289 ? -15.227 15.837 70.879 1.00 90.25 289 PHE A O 1
ATOM 2336 N N . LEU A 1 290 ? -16.269 16.784 69.133 1.00 90.44 290 LEU A N 1
ATOM 2337 C CA . LEU A 1 290 ? -16.524 18.057 69.815 1.00 90.44 290 LEU A CA 1
ATOM 2338 C C . LEU A 1 290 ? -17.545 17.914 70.951 1.00 90.44 290 LEU A C 1
ATOM 2340 O O . LEU A 1 290 ? -17.391 18.570 71.978 1.00 90.44 290 LEU A O 1
ATOM 2344 N N . LYS A 1 291 ? -18.552 17.045 70.799 1.00 88.31 291 LYS A N 1
ATOM 2345 C CA . LYS A 1 291 ? -19.537 16.747 71.854 1.00 88.31 291 LYS A CA 1
ATOM 2346 C C . LYS A 1 291 ? -18.972 15.890 72.987 1.00 88.31 291 LYS A C 1
ATOM 2348 O O . LYS A 1 291 ? -19.474 15.965 74.101 1.00 88.31 291 LYS A O 1
ATOM 2353 N N . ALA A 1 292 ? -17.955 15.075 72.712 1.00 85.88 292 ALA A N 1
ATOM 2354 C CA . ALA A 1 292 ? -17.338 14.185 73.693 1.00 85.88 292 ALA A CA 1
ATOM 2355 C C . ALA A 1 292 ? -16.336 14.883 74.634 1.00 85.88 292 ALA A C 1
ATOM 2357 O O . ALA A 1 292 ? -15.816 14.234 75.542 1.00 85.88 292 ALA A O 1
ATOM 2358 N N . LYS A 1 293 ? -16.043 16.177 74.437 1.00 68.94 293 LYS A N 1
ATOM 2359 C CA . LYS A 1 293 ? -15.202 16.955 75.355 1.00 68.94 293 LYS A CA 1
ATOM 2360 C C . LYS A 1 293 ? -16.046 17.510 76.521 1.00 68.94 293 LYS A C 1
ATOM 2362 O O . LYS A 1 293 ? -16.917 18.335 76.248 1.00 68.94 293 LYS A O 1
ATOM 2367 N N . PRO A 1 294 ? -15.809 17.066 77.772 1.00 60.03 294 PRO A N 1
ATOM 2368 C CA . PRO A 1 294 ? -16.453 17.611 78.969 1.00 60.03 294 PRO A CA 1
ATOM 2369 C C . PRO A 1 294 ? -15.930 19.003 79.345 1.00 60.03 294 PRO A C 1
ATOM 2371 O O . PRO A 1 294 ? -14.769 19.324 78.991 1.00 60.03 294 PRO A O 1
#

Secondary structure (DSSP, 8-state):
-GGGG---TTT-HHHHHHHHHHHHHHHHHHHHHHHSPPP-------------------------------------S-------HHHHHHHHHHHHHHH-HHHHHHHHHHHHHHT-S-HHHHHHHHHHHHHHHHH-TTS-HHHHHHHHHHHTTT-TT---TTHHHHHHHHHHHHHHHHHHHHHHHHHHS---GGGHHHHHHHHHHHSTT----S-HHHHHHHHHHHHHHHTTHHHHTTTS-HHHHHHHHHHHHHHHHHHHHHHHHHHHHHHHHHHHHHHHHHHHHHHHHHHT--

Radius of gyration: 34.85 Å; chains: 1; bounding box: 72×52×131 Å

Foldseek 3Di:
DVVPVPDDCVPCVPVVVVVVVVVVVVVVVVVVVVPDDDDPPPPPDDDDDDDDDDDDDDDDPDPPPPPPPPPPPPPPPDDVDPDDLVNLLVVLVVCCVPPNLLVSVVVLVVCVVVVSDPPVSNLVSLVSSLVRLLQDLQDDPVSLVVSCVVVPLVDPPNDDPCNVVSVVSSVLLVVLVVLLVVLVVLLPDDLDDPSVLLNLLSCLQQDPPRDDDLDPSNLVSVVVVVVVCVSNVSNCVNVGDPVSNVVSVVVSVVSVVVVVVVVVVVVVVVCVVVVVVVVVVVVVVVVVVVVPDD

Sequence (294 aa):
MAQLRTIDIEVDPAAFMALRRAFEQAIEKAEELASEPEPESKIIAEGDDYDENDDDEGCDDRTQDIPPLPEQREPADWYQNQRSLNDWRDFLGTMITAHGVWVTWKLFNRALAKGDIALTDQTPLMQLLMTKAVKDETLPQAAFMTMIKTLGLEDAAFKFDGWQDLTTEIKKRLDAYHWLDALKAIATGPQRGKNKYPARAARIFLSPGSRLGGDTTMLEAVAKIFSEYHEREIWLRTDLDSIWLQRLEANLLRVKKIKAQNSKILVYAVLMFFGIDFLYLFVSNLVDFLKAKP

pLDDT: mean 79.34, std 17.43, range [39.19, 96.88]